Protein AF-A0A6H1ZAV8-F1 (afdb_monomer)

Organism: NCBI:txid1070528

Foldseek 3Di:
DDADDLLNVQVQCLPFKDKDWDWDQPPPPDDDRDTDIWIKIKGKDWVPDVVLVVVQVSVCVVLVVVVQDWDWDFDDDPPDPTIMIMIMDTDLVSLLSSLVSNLVNHDNCNVVSVVSNVVSVPPPPPPQPVVLLVQLLVVVVVVDDLVRSCVVSVHDSVNSVVSCVVVVVDDPPDPVVVVVVCVVVVD

Nearest PDB structures (foldseek):
  5a78-assembly1_A  TM=6.503E-01  e=1.571E-08  Chlorella vulgaris
  5a72-assembly1_A  TM=6.752E-01  e=5.299E-08  Chlorella vulgaris
  2vbo-assembly1_A  TM=6.535E-01  e=7.500E-08  Chlamydomonas reinhardtii
  1t9i-assembly1_A  TM=6.466E-01  e=1.894E-07  Chlamydomonas reinhardtii
  2q7h-assembly1_A  TM=3.675E-01  e=1.803E-02  Methanosarcina mazei

Secondary structure (DSSP, 8-state):
-----HHHHHHHHHHHEEEEEEEEEE--TTS--EEEEEEEEEEEEETTSHHHHHHHHHHHHHHHHTT---EEEEE--TT-SS-EEEEEE-SHHHHHHHHHHHTTT-SSSHHHHHHHHHHHHT-------HHHHHHHHHHHHTT--HHHHHHHTT--HHHHHHHHHHTT------HHHHHHHHHHH--

Mean predicted aligned error: 10.8 Å

Structure (mmCIF, N/CA/C/O backbone):
data_AF-A0A6H1ZAV8-F1
#
_entry.id   AF-A0A6H1ZAV8-F1
#
loop_
_atom_site.group_PDB
_atom_site.id
_atom_site.type_symbol
_atom_site.label_atom_id
_atom_site.label_alt_id
_atom_site.label_comp_id
_atom_site.label_asym_id
_atom_site.label_entity_id
_atom_site.label_seq_id
_atom_site.pdbx_PDB_ins_code
_atom_site.Cartn_x
_atom_site.Cartn_y
_atom_site.Cartn_z
_atom_site.occupancy
_atom_site.B_iso_or_equiv
_atom_site.auth_seq_id
_atom_site.auth_comp_id
_atom_site.auth_asym_id
_atom_site.auth_atom_id
_atom_site.pdbx_PDB_model_num
ATOM 1 N N . MET A 1 1 ? 1.763 -5.644 -27.708 1.00 53.84 1 MET A N 1
ATOM 2 C CA . MET A 1 1 ? 1.912 -4.620 -26.645 1.00 53.84 1 MET A CA 1
ATOM 3 C C . MET A 1 1 ? 2.708 -5.233 -25.503 1.00 53.84 1 MET A C 1
ATOM 5 O O . MET A 1 1 ? 2.382 -6.344 -25.115 1.00 53.84 1 MET A O 1
ATOM 9 N N . ASN A 1 2 ? 3.741 -4.561 -24.984 1.00 66.56 2 ASN A N 1
ATOM 10 C CA . ASN A 1 2 ? 4.584 -5.118 -23.913 1.00 66.56 2 ASN A CA 1
ATOM 11 C C . ASN A 1 2 ? 3.816 -5.133 -22.590 1.00 66.56 2 ASN A C 1
ATOM 13 O O . ASN A 1 2 ? 3.604 -4.069 -22.010 1.00 66.56 2 ASN A O 1
ATOM 17 N N . THR A 1 3 ? 3.345 -6.294 -22.151 1.00 89.50 3 THR A N 1
ATOM 18 C CA . THR A 1 3 ? 2.565 -6.481 -20.917 1.00 89.50 3 THR A CA 1
ATOM 19 C C . THR A 1 3 ? 3.443 -6.277 -19.679 1.00 89.50 3 THR A C 1
ATOM 21 O O . THR A 1 3 ? 4.585 -6.725 -19.657 1.00 89.50 3 THR A O 1
ATOM 24 N N . ILE A 1 4 ? 2.924 -5.593 -18.652 1.00 96.06 4 ILE A N 1
ATOM 25 C CA . ILE A 1 4 ? 3.600 -5.500 -17.349 1.00 96.06 4 ILE A CA 1
ATOM 26 C C . ILE A 1 4 ? 3.592 -6.895 -16.713 1.00 96.06 4 ILE A C 1
ATOM 28 O O . ILE A 1 4 ? 2.536 -7.514 -16.604 1.00 96.06 4 ILE A O 1
ATOM 32 N N . THR A 1 5 ? 4.763 -7.385 -16.313 1.00 97.38 5 THR A N 1
ATOM 33 C CA . THR A 1 5 ? 4.935 -8.650 -15.583 1.00 97.38 5 THR A CA 1
ATOM 34 C C . THR A 1 5 ? 5.482 -8.386 -14.184 1.00 97.38 5 THR A C 1
ATOM 36 O O . THR A 1 5 ? 5.984 -7.293 -13.908 1.00 97.38 5 THR A O 1
ATOM 39 N N . ASP A 1 6 ? 5.438 -9.390 -13.306 1.00 98.06 6 ASP A N 1
ATOM 40 C CA . ASP A 1 6 ? 6.019 -9.285 -11.962 1.00 98.06 6 ASP A CA 1
ATOM 41 C C . ASP A 1 6 ? 7.536 -9.036 -12.013 1.00 98.06 6 ASP A C 1
ATOM 43 O O . ASP A 1 6 ? 8.045 -8.207 -11.259 1.00 98.06 6 ASP A O 1
ATOM 47 N N . GLN A 1 7 ? 8.249 -9.680 -12.949 1.00 98.12 7 GLN A N 1
ATOM 48 C CA . GLN A 1 7 ? 9.687 -9.479 -13.160 1.00 98.12 7 GLN A CA 1
ATOM 49 C C . GLN A 1 7 ? 9.996 -8.058 -13.633 1.00 98.12 7 GLN A C 1
ATOM 51 O O . GLN A 1 7 ? 10.893 -7.410 -13.096 1.00 98.12 7 GLN A O 1
ATOM 56 N N . TYR A 1 8 ? 9.242 -7.559 -14.621 1.00 97.69 8 TYR A N 1
ATOM 57 C CA . TYR A 1 8 ? 9.409 -6.191 -15.111 1.00 97.69 8 TYR A CA 1
ATOM 58 C C . TYR A 1 8 ? 9.158 -5.186 -13.988 1.00 97.69 8 TYR A C 1
ATOM 60 O O . TYR A 1 8 ? 9.955 -4.274 -13.778 1.00 97.69 8 TYR A O 1
ATOM 68 N N . LEU A 1 9 ? 8.065 -5.367 -13.243 1.00 97.94 9 LEU A N 1
ATOM 69 C CA . LEU A 1 9 ? 7.705 -4.492 -12.137 1.00 97.94 9 LEU A CA 1
ATOM 70 C C . LEU A 1 9 ? 8.782 -4.491 -11.046 1.00 97.94 9 LEU A C 1
ATOM 72 O O . LEU A 1 9 ? 9.129 -3.420 -10.557 1.00 97.94 9 LEU A O 1
ATOM 76 N N . ALA A 1 10 ? 9.336 -5.652 -10.694 1.00 98.44 10 ALA A N 1
ATOM 77 C CA . ALA A 1 10 ? 10.413 -5.752 -9.715 1.00 98.44 10 ALA A CA 1
ATOM 78 C C . ALA A 1 10 ? 11.701 -5.061 -10.189 1.00 98.44 10 ALA A C 1
ATOM 80 O O . ALA A 1 10 ? 12.273 -4.277 -9.434 1.00 98.44 10 ALA A O 1
ATOM 81 N N . GLY A 1 11 ? 12.114 -5.268 -11.445 1.00 98.25 11 GLY A N 1
ATOM 82 C CA . GLY A 1 11 ? 13.274 -4.579 -12.022 1.00 98.25 11 GLY A CA 1
ATOM 83 C C . GLY A 1 11 ? 13.083 -3.060 -12.077 1.00 98.25 11 GLY A C 1
ATOM 84 O O . GLY A 1 11 ? 13.964 -2.299 -11.678 1.00 98.25 11 GLY A O 1
ATOM 85 N N . PHE A 1 12 ? 11.892 -2.605 -12.478 1.00 97.31 12 PHE A N 1
ATOM 86 C CA . PHE A 1 12 ? 11.532 -1.187 -12.450 1.00 97.31 12 PHE A CA 1
ATOM 87 C C . PHE A 1 12 ? 11.548 -0.629 -11.019 1.00 97.31 12 PHE A C 1
ATOM 89 O O . PHE A 1 12 ? 12.040 0.472 -10.783 1.00 97.31 12 PHE A O 1
ATOM 96 N N . PHE A 1 13 ? 11.054 -1.390 -10.040 1.00 98.25 13 PHE A N 1
ATOM 97 C CA . PHE A 1 13 ? 11.065 -1.007 -8.629 1.00 98.25 13 PHE A CA 1
ATOM 98 C C . PHE A 1 13 ? 12.490 -0.934 -8.050 1.00 98.25 13 PHE A C 1
ATOM 100 O O . PHE A 1 13 ? 12.795 -0.047 -7.246 1.00 98.25 13 PHE A O 1
ATOM 107 N N . ASP A 1 14 ? 13.400 -1.807 -8.476 1.00 98.31 14 ASP A N 1
ATOM 108 C CA . ASP A 1 14 ? 14.810 -1.743 -8.086 1.00 98.31 14 ASP A CA 1
ATOM 109 C C . ASP A 1 14 ? 15.509 -0.474 -8.593 1.00 98.31 14 ASP A C 1
ATOM 111 O O . ASP A 1 14 ? 16.356 0.058 -7.874 1.00 98.31 14 ASP A O 1
ATOM 115 N N . GLY A 1 15 ? 15.090 0.085 -9.732 1.00 97.56 15 GLY A N 1
ATOM 116 C CA . GLY A 1 15 ? 15.533 1.403 -10.204 1.00 97.56 15 GLY A CA 1
ATOM 117 C C . GLY A 1 15 ? 14.805 2.564 -9.516 1.00 97.56 15 GLY A C 1
ATOM 118 O O . GLY A 1 15 ? 15.404 3.337 -8.775 1.00 97.56 15 GLY A O 1
ATOM 119 N N . GLU A 1 16 ? 13.486 2.637 -9.689 1.00 96.31 16 GLU A N 1
ATOM 120 C CA . GLU A 1 16 ? 12.662 3.834 -9.421 1.00 96.31 16 GLU A CA 1
ATOM 121 C C . GLU A 1 16 ? 11.774 3.723 -8.166 1.00 96.31 16 GLU A C 1
ATOM 123 O O . GLU A 1 16 ? 11.035 4.642 -7.793 1.00 96.31 16 GLU A O 1
ATOM 128 N N . GLY A 1 17 ? 11.784 2.560 -7.517 1.00 97.44 17 GLY A N 1
ATOM 129 C CA . GLY A 1 17 ? 10.961 2.260 -6.352 1.00 97.44 17 GLY A CA 1
ATOM 130 C C . GLY A 1 17 ? 11.507 2.830 -5.048 1.00 97.44 17 GLY A C 1
ATOM 131 O O . GLY A 1 17 ? 12.709 2.998 -4.848 1.00 97.44 17 GLY A O 1
ATOM 132 N N . CYS A 1 18 ? 10.603 3.076 -4.108 1.00 97.69 18 CYS A N 1
ATOM 133 C CA . CYS A 1 18 ? 10.900 3.533 -2.763 1.00 97.69 18 CYS A CA 1
ATOM 134 C C . CYS A 1 18 ? 10.023 2.801 -1.745 1.00 97.69 18 CYS A C 1
ATOM 136 O O . CYS A 1 18 ? 8.796 2.750 -1.871 1.00 97.69 18 CYS A O 1
ATOM 138 N N . ILE A 1 19 ? 10.683 2.273 -0.714 1.00 98.19 19 ILE A N 1
ATOM 139 C CA . ILE A 1 19 ? 10.070 1.773 0.516 1.00 98.19 19 ILE A CA 1
ATOM 140 C C . ILE A 1 19 ? 10.401 2.791 1.600 1.00 98.19 19 ILE A C 1
ATOM 142 O O . ILE A 1 19 ? 11.577 2.994 1.929 1.00 98.19 19 ILE A O 1
ATOM 146 N N . HIS A 1 20 ? 9.378 3.449 2.130 1.00 96.00 20 HIS A N 1
ATOM 147 C CA . HIS A 1 20 ? 9.539 4.502 3.120 1.00 96.00 20 HIS A CA 1
ATOM 148 C C . HIS A 1 20 ? 8.787 4.155 4.401 1.00 96.00 20 HIS A C 1
ATOM 150 O O . HIS A 1 20 ? 7.585 3.886 4.384 1.00 96.00 20 HIS A O 1
ATOM 156 N N . PHE A 1 21 ? 9.524 4.187 5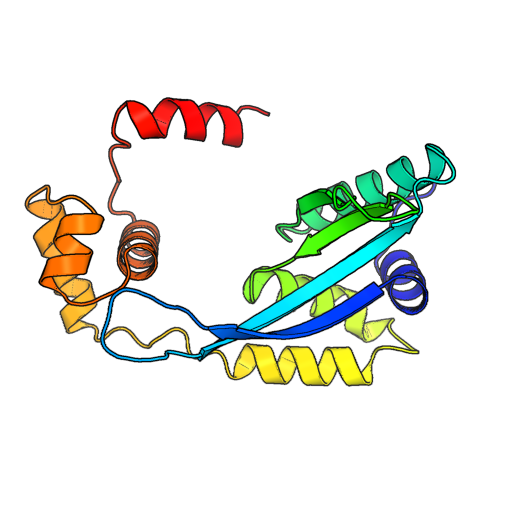.508 1.00 92.75 21 PHE A N 1
ATOM 157 C CA . PHE A 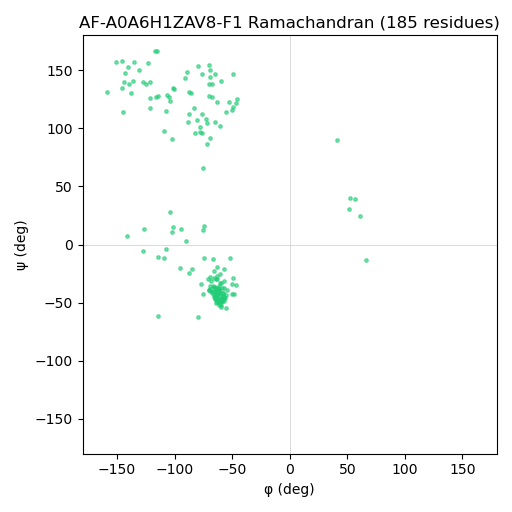1 21 ? 9.008 4.069 6.862 1.00 92.75 21 PHE A CA 1
ATOM 158 C C . PHE A 1 21 ? 8.936 5.459 7.466 1.00 92.75 21 PHE A C 1
ATOM 160 O O . PHE A 1 21 ? 9.907 6.212 7.393 1.00 92.75 21 PHE A O 1
ATOM 167 N N . ALA A 1 22 ? 7.826 5.785 8.113 1.00 86.81 22 ALA A N 1
ATOM 168 C CA . ALA A 1 22 ? 7.752 7.020 8.865 1.00 86.81 22 ALA A CA 1
ATOM 169 C C . ALA A 1 22 ? 6.886 6.887 10.112 1.00 86.81 22 ALA A C 1
ATOM 171 O O . ALA A 1 22 ? 6.035 6.003 10.257 1.00 86.81 22 ALA A O 1
ATOM 172 N N . LYS A 1 23 ? 7.156 7.797 11.044 1.00 80.69 23 LYS A N 1
ATOM 173 C CA . LYS A 1 23 ? 6.340 8.041 12.224 1.00 80.69 23 LYS A CA 1
ATOM 174 C C . LYS A 1 23 ? 5.576 9.325 11.951 1.00 80.69 23 LYS A C 1
ATOM 176 O O . LYS A 1 23 ? 6.178 10.336 11.601 1.00 80.69 23 LYS A O 1
ATOM 181 N N . ARG A 1 24 ? 4.251 9.267 12.029 1.00 67.31 24 ARG A N 1
ATOM 182 C CA . ARG A 1 24 ? 3.403 10.456 11.952 1.00 67.31 24 ARG A CA 1
ATOM 183 C C . ARG A 1 24 ? 2.867 10.754 13.333 1.00 67.31 24 ARG A C 1
ATOM 185 O O . ARG A 1 24 ? 2.266 9.883 13.966 1.00 67.31 24 ARG A O 1
ATOM 192 N N . ASP A 1 25 ? 3.051 11.998 13.740 1.00 64.25 25 ASP A N 1
ATOM 193 C CA . ASP A 1 25 ? 2.426 12.537 14.933 1.00 64.25 25 ASP A CA 1
ATOM 194 C C . ASP A 1 25 ? 0.948 12.738 14.631 1.00 64.25 25 ASP A C 1
ATOM 196 O O . ASP A 1 25 ? 0.561 13.640 13.882 1.00 64.25 25 ASP A O 1
ATOM 200 N N . TYR A 1 26 ? 0.096 11.898 15.209 1.00 56.34 26 TYR A N 1
ATOM 201 C CA . TYR A 1 26 ? -1.322 12.206 15.240 1.00 56.34 26 TYR A CA 1
ATOM 202 C C . TYR A 1 26 ? -1.574 13.156 16.405 1.00 56.34 26 TYR A C 1
ATOM 204 O O . TYR A 1 26 ? -1.774 12.732 17.541 1.00 56.34 26 TYR A O 1
ATOM 212 N N . ARG A 1 27 ? -1.613 14.462 16.116 1.00 48.97 27 ARG A N 1
ATOM 213 C CA . ARG A 1 27 ? -2.196 15.452 17.032 1.00 48.97 27 ARG A CA 1
ATOM 214 C C . ARG A 1 27 ? -3.723 15.353 16.979 1.00 48.97 27 ARG A C 1
ATOM 216 O O . ARG A 1 27 ? -4.400 16.263 16.514 1.00 48.97 27 ARG A O 1
ATOM 223 N N . PHE A 1 28 ? -4.281 14.230 17.425 1.00 45.84 28 PHE A N 1
ATOM 224 C CA . PHE A 1 28 ? -5.701 14.180 17.759 1.00 45.84 28 PHE A CA 1
ATOM 225 C C . PHE A 1 28 ? -5.867 14.843 19.123 1.00 45.84 28 PHE A C 1
ATOM 227 O O . PHE A 1 28 ? -5.531 14.259 20.145 1.00 45.84 28 PHE A O 1
ATOM 234 N N . THR A 1 29 ? -6.324 16.095 19.108 1.00 41.72 29 THR A N 1
ATOM 235 C CA . THR A 1 29 ? -6.998 16.770 20.227 1.00 41.72 29 THR A CA 1
ATOM 236 C C . THR A 1 29 ? -6.399 16.495 21.622 1.00 41.72 29 THR A C 1
ATOM 238 O O . THR A 1 29 ? -6.813 15.610 22.363 1.00 41.72 29 THR A O 1
ATOM 241 N N . ASN A 1 30 ? -5.445 17.343 21.990 1.00 41.53 30 ASN A N 1
ATOM 242 C CA . ASN A 1 30 ? -5.070 17.756 23.342 1.00 41.53 30 ASN A CA 1
ATOM 243 C C . ASN A 1 30 ? -4.447 16.838 24.409 1.00 41.53 30 ASN A C 1
ATOM 245 O O . ASN A 1 30 ? -3.943 17.464 25.334 1.00 41.53 30 ASN A O 1
ATOM 249 N N . ARG A 1 31 ? -4.368 15.491 24.394 1.00 42.06 31 ARG A N 1
ATOM 250 C CA . ARG A 1 31 ? -3.742 14.797 25.570 1.00 42.06 31 ARG A CA 1
ATOM 251 C C . ARG A 1 31 ? -2.841 13.559 25.386 1.00 42.06 31 ARG A C 1
ATOM 253 O O . ARG A 1 31 ? -2.383 13.037 26.394 1.00 42.06 31 ARG A O 1
ATOM 260 N N . ALA A 1 32 ? -2.463 13.130 24.180 1.00 43.81 32 ALA A N 1
ATOM 261 C CA . ALA A 1 32 ? -1.352 12.170 24.019 1.00 43.81 32 ALA A CA 1
ATOM 262 C C . ALA A 1 32 ? -0.755 12.224 22.604 1.00 43.81 32 ALA A C 1
ATOM 264 O O . ALA A 1 32 ? -1.500 12.171 21.625 1.00 43.81 32 ALA A O 1
ATOM 265 N N . ILE A 1 33 ? 0.576 12.305 22.477 1.00 44.53 33 ILE A N 1
ATOM 266 C CA . ILE A 1 33 ? 1.257 12.117 21.186 1.00 44.53 33 ILE A CA 1
ATOM 267 C C . ILE A 1 33 ? 1.260 10.616 20.892 1.00 44.53 33 ILE A C 1
ATOM 269 O O . ILE A 1 33 ? 2.115 9.875 21.370 1.00 44.53 33 ILE A O 1
ATOM 273 N N . ASN A 1 34 ? 0.283 10.162 20.110 1.00 51.22 34 ASN A N 1
ATOM 274 C CA . ASN A 1 34 ? 0.298 8.815 19.558 1.00 51.22 34 ASN A CA 1
ATOM 275 C C . ASN A 1 34 ? 1.070 8.841 18.235 1.00 51.22 34 ASN A C 1
ATOM 277 O O . ASN A 1 34 ? 0.620 9.431 17.249 1.00 51.22 34 ASN A O 1
ATOM 281 N N . TYR A 1 35 ? 2.234 8.191 18.209 1.00 52.78 35 TYR A N 1
ATOM 282 C CA . TYR A 1 35 ? 2.976 7.966 16.973 1.00 52.78 35 TYR A CA 1
ATOM 283 C C . TYR A 1 35 ? 2.311 6.836 16.191 1.00 52.78 35 TYR A C 1
ATOM 285 O O . TYR A 1 35 ? 2.371 5.672 16.595 1.00 52.78 35 TYR A O 1
ATOM 293 N N . ALA A 1 36 ? 1.721 7.148 15.040 1.00 64.44 36 ALA A N 1
ATOM 294 C CA . ALA A 1 36 ? 1.362 6.105 14.092 1.00 64.44 36 ALA A CA 1
ATOM 295 C C . ALA A 1 36 ? 2.595 5.761 13.259 1.00 64.44 36 ALA A C 1
ATOM 297 O O . ALA A 1 36 ? 3.129 6.597 12.523 1.00 64.44 36 ALA A O 1
ATOM 298 N N . LYS A 1 37 ? 3.044 4.513 13.373 1.00 78.56 37 LYS A N 1
ATOM 299 C CA . LYS A 1 37 ? 3.971 3.915 12.415 1.00 78.56 37 LYS A CA 1
ATOM 300 C C . LYS A 1 37 ? 3.215 3.697 11.106 1.00 78.56 37 LYS A C 1
ATOM 302 O O . LYS A 1 37 ? 2.148 3.088 11.114 1.00 78.56 37 LYS A O 1
ATOM 307 N N . PHE A 1 38 ? 3.748 4.180 9.993 1.00 86.62 38 PHE A N 1
ATOM 308 C CA . PHE A 1 38 ? 3.194 3.899 8.673 1.00 86.62 38 PHE A CA 1
ATOM 309 C C . PHE A 1 38 ? 4.301 3.550 7.684 1.00 86.62 38 PHE A C 1
ATOM 311 O O . PHE A 1 38 ? 5.468 3.900 7.867 1.00 86.62 38 PHE A O 1
ATOM 318 N N . ILE A 1 39 ? 3.904 2.830 6.642 1.00 93.88 39 ILE A N 1
ATOM 319 C CA . ILE A 1 39 ? 4.765 2.422 5.541 1.00 93.88 39 ILE A CA 1
ATOM 320 C C . ILE A 1 39 ? 4.117 2.834 4.227 1.00 93.88 39 ILE A C 1
ATOM 322 O O . ILE A 1 39 ? 2.904 2.699 4.054 1.00 93.88 39 ILE A O 1
ATOM 326 N N . THR A 1 40 ? 4.929 3.317 3.298 1.00 96.19 40 THR A N 1
ATOM 327 C CA . THR A 1 40 ? 4.519 3.552 1.915 1.00 96.19 40 THR A CA 1
ATOM 328 C C . THR A 1 40 ? 5.448 2.822 0.963 1.00 96.19 40 THR A C 1
ATOM 330 O O . THR A 1 40 ? 6.669 2.850 1.138 1.00 96.19 40 THR A O 1
ATOM 333 N N . VAL A 1 41 ? 4.859 2.216 -0.061 1.00 97.75 41 VAL A N 1
ATOM 334 C CA . VAL A 1 41 ? 5.558 1.593 -1.187 1.00 97.75 41 VAL A CA 1
ATOM 335 C C . VAL A 1 41 ? 5.166 2.374 -2.427 1.00 97.75 41 VAL A C 1
ATOM 337 O O . VAL A 1 41 ? 3.980 2.605 -2.662 1.00 97.75 41 VAL A O 1
ATOM 340 N N . SER A 1 42 ? 6.144 2.852 -3.186 1.00 97.62 42 SER A N 1
ATOM 341 C CA . SER A 1 42 ? 5.860 3.692 -4.348 1.00 97.62 42 SER A CA 1
ATOM 342 C C . SER A 1 42 ? 6.912 3.567 -5.431 1.00 97.62 42 SER A C 1
ATOM 344 O O . SER A 1 42 ? 8.055 3.247 -5.131 1.00 97.62 42 SER A O 1
ATOM 346 N N . VAL A 1 43 ? 6.534 3.898 -6.658 1.00 96.69 43 VAL A N 1
ATOM 347 C CA . VAL A 1 43 ? 7.445 4.183 -7.774 1.00 96.69 43 VAL A CA 1
ATOM 348 C C . VAL A 1 43 ? 7.155 5.591 -8.272 1.00 96.69 43 VAL A C 1
ATOM 350 O O . VAL A 1 43 ? 5.995 6.014 -8.284 1.00 96.69 43 VAL A O 1
ATOM 353 N N . SER A 1 44 ? 8.192 6.348 -8.617 1.00 93.94 44 SER A N 1
ATOM 354 C CA . SER A 1 44 ? 8.048 7.722 -9.110 1.00 93.94 44 SER A CA 1
ATOM 355 C C . SER A 1 44 ? 8.854 7.913 -10.386 1.00 93.94 44 SER A C 1
ATOM 357 O O . SER A 1 44 ? 9.874 7.267 -10.560 1.00 93.94 44 SER A O 1
ATOM 359 N N . GLN A 1 45 ? 8.410 8.805 -11.267 1.00 91.12 45 GLN A N 1
ATOM 360 C CA . GLN A 1 45 ? 9.153 9.139 -12.478 1.00 91.12 45 GLN A CA 1
ATOM 361 C C . GLN A 1 45 ? 8.954 10.612 -12.825 1.00 91.12 45 GLN A C 1
ATOM 363 O O . GLN A 1 45 ? 7.833 11.126 -12.776 1.00 91.12 45 GLN A O 1
ATOM 368 N N . GLY A 1 46 ? 10.043 11.302 -13.170 1.00 86.88 46 GLY A N 1
ATOM 369 C CA . GLY A 1 46 ? 9.997 12.715 -13.544 1.00 86.88 46 GLY A CA 1
ATOM 370 C C . GLY A 1 46 ? 9.103 12.956 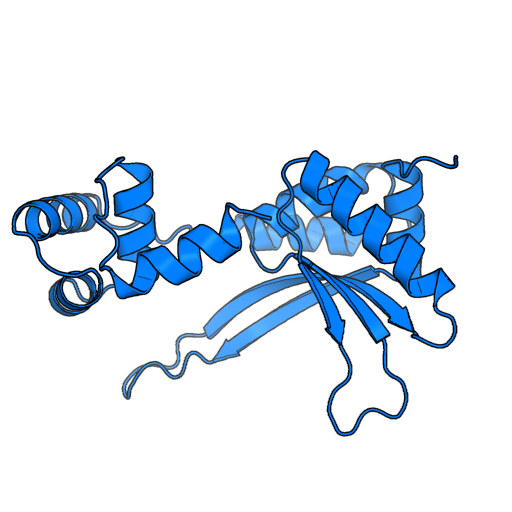-14.763 1.00 86.88 46 GLY A C 1
ATOM 371 O O . GLY A 1 46 ? 9.138 12.195 -15.732 1.00 86.88 46 GLY A O 1
ATOM 372 N N . GLN A 1 47 ? 8.344 14.052 -14.752 1.00 79.00 47 GLN A N 1
ATOM 373 C CA . GLN A 1 47 ? 7.400 14.434 -15.812 1.00 79.00 47 GLN A CA 1
ATOM 374 C C . GLN A 1 47 ? 8.099 14.981 -17.079 1.00 79.00 47 GLN A C 1
ATOM 376 O O . GLN A 1 47 ? 7.455 15.576 -17.931 1.00 79.00 47 GLN A O 1
ATOM 381 N N . LYS A 1 48 ? 9.412 14.766 -17.254 1.00 72.06 48 LYS A N 1
ATOM 382 C CA . LYS A 1 48 ? 10.165 15.305 -18.403 1.00 72.06 48 LYS A CA 1
ATOM 383 C C . LYS A 1 48 ? 9.605 14.875 -19.771 1.00 72.06 48 LYS A C 1
ATOM 385 O O . LYS A 1 48 ? 9.871 15.571 -20.735 1.00 72.06 48 LYS A O 1
ATOM 390 N N . ASN A 1 49 ? 8.828 13.785 -19.843 1.00 64.81 49 ASN A N 1
ATOM 391 C CA . ASN A 1 49 ? 8.084 13.350 -21.030 1.00 64.81 49 ASN A CA 1
ATOM 392 C C . ASN A 1 49 ? 6.728 12.738 -20.633 1.00 64.81 49 ASN A C 1
ATOM 394 O O . ASN A 1 49 ? 6.665 11.951 -19.686 1.00 64.81 49 ASN A O 1
ATOM 398 N N . GLU A 1 50 ? 5.657 13.016 -21.386 1.00 69.25 50 GLU A N 1
ATOM 399 C CA . GLU A 1 50 ? 4.325 12.410 -21.177 1.00 69.25 50 GLU A CA 1
ATOM 400 C C . GLU A 1 50 ? 4.356 10.875 -21.234 1.00 69.25 50 GLU A C 1
ATOM 402 O O . GLU A 1 50 ? 3.648 10.209 -20.475 1.00 69.25 50 GLU A O 1
ATOM 407 N N . ALA A 1 51 ? 5.266 10.311 -22.038 1.00 72.88 51 ALA A N 1
ATOM 408 C CA . ALA A 1 51 ? 5.567 8.879 -22.109 1.00 72.88 51 ALA A CA 1
ATOM 409 C C . ALA A 1 51 ? 5.821 8.237 -20.727 1.00 72.88 51 ALA A C 1
ATOM 411 O O . ALA A 1 51 ? 5.403 7.105 -20.479 1.00 72.88 51 ALA A O 1
ATOM 412 N N . ASN A 1 52 ? 6.424 8.976 -19.789 1.00 69.69 52 ASN A N 1
ATOM 413 C CA . ASN A 1 52 ? 6.687 8.501 -18.426 1.00 69.69 52 ASN A CA 1
ATOM 414 C C . ASN A 1 52 ? 5.398 8.370 -17.597 1.00 69.69 52 ASN A C 1
ATOM 416 O O . ASN A 1 52 ? 5.284 7.513 -16.722 1.00 69.69 52 ASN A O 1
ATOM 420 N N . GLY A 1 53 ? 4.386 9.190 -17.883 1.00 78.69 53 GLY A N 1
ATOM 421 C CA . GLY A 1 53 ? 3.064 9.040 -17.280 1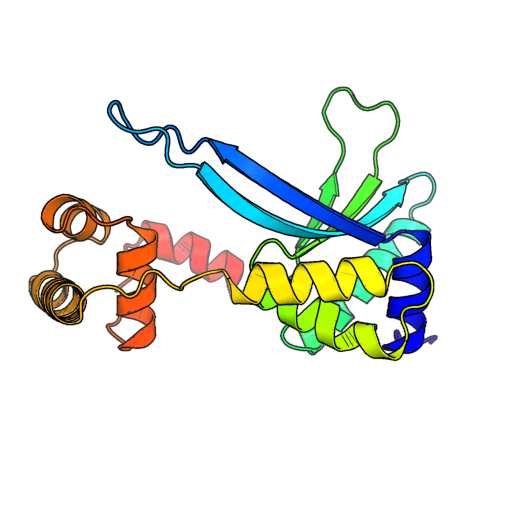.00 78.69 53 GLY A CA 1
ATOM 422 C C . GLY A 1 53 ? 2.386 7.742 -17.721 1.00 78.69 53 GLY A C 1
ATOM 423 O O . GLY A 1 53 ? 1.731 7.087 -16.910 1.00 78.69 53 GLY A O 1
ATOM 424 N N . HIS A 1 54 ? 2.581 7.327 -18.977 1.00 88.31 54 HIS A N 1
ATOM 425 C CA . HIS A 1 54 ? 1.964 6.113 -19.515 1.00 88.31 54 HIS A CA 1
ATOM 426 C C . HIS A 1 54 ? 2.464 4.842 -18.824 1.00 88.31 54 HIS A C 1
ATOM 428 O O . HIS A 1 54 ? 1.643 4.000 -18.466 1.00 88.31 54 HIS A O 1
ATOM 434 N N . VAL A 1 55 ? 3.771 4.692 -18.578 1.00 92.06 55 VAL A N 1
ATOM 435 C CA . VAL A 1 55 ? 4.282 3.484 -17.900 1.00 92.06 55 VAL A CA 1
ATOM 436 C C . VAL A 1 55 ? 3.745 3.367 -16.472 1.00 92.06 55 VAL A C 1
ATOM 438 O O . VAL A 1 55 ? 3.313 2.290 -16.066 1.00 92.06 55 VAL A O 1
ATOM 441 N N . LEU A 1 56 ? 3.672 4.478 -15.735 1.00 94.12 56 LEU A N 1
ATOM 442 C CA . LEU A 1 56 ? 3.133 4.485 -14.377 1.00 94.12 56 LEU A CA 1
ATOM 443 C C . LEU A 1 56 ? 1.619 4.237 -14.338 1.00 94.12 56 LEU A C 1
ATOM 445 O O . LEU A 1 56 ? 1.155 3.528 -13.447 1.00 94.12 56 LEU A O 1
ATOM 449 N N . LYS A 1 57 ? 0.847 4.736 -15.313 1.00 93.75 57 LYS A N 1
ATOM 450 C CA . LYS A 1 57 ? -0.576 4.374 -15.456 1.00 93.75 57 LYS A CA 1
ATOM 451 C C . LYS A 1 57 ? -0.751 2.869 -15.666 1.00 93.75 57 LYS A C 1
ATOM 453 O O . LYS A 1 57 ? -1.522 2.248 -14.945 1.00 93.75 57 LYS A O 1
ATOM 458 N N . ARG A 1 58 ? 0.050 2.262 -16.547 1.00 95.00 58 ARG A N 1
ATOM 459 C CA . ARG A 1 58 ? 0.009 0.811 -16.802 1.00 95.00 58 ARG A CA 1
ATOM 460 C C . ARG A 1 58 ? 0.422 -0.017 -15.585 1.00 95.00 58 ARG A C 1
ATOM 462 O O . ARG A 1 58 ? -0.161 -1.064 -15.332 1.00 95.00 58 ARG A O 1
ATOM 469 N N . ILE A 1 59 ? 1.401 0.451 -14.806 1.00 96.56 59 ILE A N 1
ATOM 470 C CA . ILE A 1 59 ? 1.761 -0.169 -13.520 1.00 96.56 59 ILE A CA 1
ATOM 471 C C . ILE A 1 59 ? 0.595 -0.070 -12.526 1.00 96.56 59 ILE A C 1
ATOM 473 O O . ILE A 1 59 ? 0.299 -1.045 -11.841 1.00 96.56 59 ILE A O 1
ATOM 477 N N . CYS A 1 60 ? -0.084 1.079 -12.457 1.00 96.56 60 CYS A N 1
ATOM 478 C CA . CYS A 1 60 ? -1.258 1.279 -11.604 1.00 96.56 60 CYS A CA 1
ATOM 479 C C . CYS A 1 60 ? -2.395 0.310 -11.972 1.00 96.56 60 CYS A C 1
ATOM 481 O O . CYS A 1 60 ? -2.903 -0.399 -11.107 1.00 96.56 60 CYS A O 1
ATOM 483 N N . GLU A 1 61 ? -2.739 0.225 -13.258 1.00 96.38 61 GLU A N 1
ATOM 484 C CA . GLU A 1 61 ? -3.737 -0.711 -13.794 1.00 96.38 61 GLU A CA 1
ATOM 485 C C . GLU A 1 61 ? -3.369 -2.168 -13.486 1.00 96.38 61 GLU A C 1
ATOM 487 O O . GLU A 1 61 ? -4.199 -2.925 -12.983 1.00 96.38 61 GLU A O 1
ATOM 492 N N . TYR A 1 62 ? -2.106 -2.546 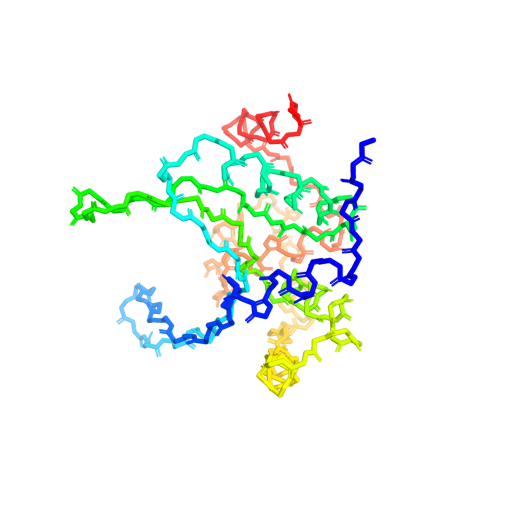-13.711 1.00 97.44 62 TYR A N 1
ATOM 493 C CA . TYR A 1 62 ? -1.604 -3.882 -13.401 1.00 97.44 62 TYR A CA 1
ATOM 494 C C . TYR A 1 62 ? -1.767 -4.227 -11.916 1.00 97.44 62 TYR A C 1
ATOM 496 O O . TYR A 1 62 ? -2.310 -5.278 -11.582 1.00 97.44 62 TYR A O 1
ATOM 504 N N . LEU A 1 63 ? -1.356 -3.337 -11.013 1.00 97.69 63 LEU A N 1
ATOM 505 C CA . LEU A 1 63 ? -1.468 -3.550 -9.568 1.00 97.69 63 LEU A CA 1
ATOM 506 C C . LEU A 1 63 ? -2.927 -3.644 -9.110 1.00 97.69 63 LEU A C 1
ATOM 508 O O . LEU A 1 63 ? -3.272 -4.549 -8.349 1.00 97.69 63 LEU A O 1
ATOM 512 N N . ASN A 1 64 ? -3.800 -2.777 -9.622 1.00 95.94 64 ASN A N 1
ATOM 513 C CA . ASN A 1 64 ? -5.229 -2.837 -9.323 1.00 95.94 64 ASN A CA 1
ATOM 514 C C . ASN A 1 64 ? -5.855 -4.150 -9.823 1.00 95.94 64 ASN A C 1
ATOM 516 O O . ASN A 1 64 ? -6.644 -4.752 -9.100 1.00 95.94 64 ASN A O 1
ATOM 520 N N . SER A 1 65 ? -5.435 -4.666 -10.987 1.00 96.38 65 SER A N 1
ATOM 521 C CA . SER A 1 65 ? -5.878 -5.981 -11.487 1.00 96.38 65 SER A CA 1
ATOM 522 C C . SER A 1 65 ? -5.459 -7.157 -10.589 1.00 96.38 65 SER A C 1
ATOM 524 O O . SER A 1 65 ? -6.061 -8.227 -10.643 1.00 96.38 65 SER A O 1
ATOM 526 N N . LYS A 1 66 ? -4.449 -6.962 -9.730 1.00 96.88 66 LYS A N 1
ATOM 527 C CA . LYS A 1 66 ? -3.998 -7.914 -8.700 1.00 96.88 66 LYS A CA 1
ATOM 528 C C . LYS A 1 66 ? -4.640 -7.660 -7.329 1.00 96.88 66 LYS A C 1
ATOM 530 O O . LYS A 1 66 ? -4.159 -8.185 -6.324 1.00 96.88 66 LYS A O 1
ATOM 535 N N . ASP A 1 67 ? -5.695 -6.845 -7.267 1.00 96.19 67 ASP A N 1
ATOM 536 C CA . ASP A 1 67 ? -6.360 -6.432 -6.025 1.00 96.19 67 ASP A CA 1
ATOM 537 C C . ASP A 1 67 ? -5.387 -5.747 -5.035 1.00 96.19 67 ASP A C 1
ATOM 539 O O . ASP A 1 67 ? -5.397 -5.961 -3.813 1.00 96.19 67 ASP A O 1
ATOM 543 N N . ILE A 1 68 ? -4.478 -4.932 -5.581 1.00 96.38 68 ILE A N 1
ATOM 544 C CA . ILE A 1 68 ? -3.541 -4.097 -4.827 1.00 96.38 68 ILE A CA 1
ATOM 545 C C . ILE A 1 68 ? -3.971 -2.645 -5.001 1.00 96.38 68 ILE A C 1
ATOM 547 O O . ILE A 1 68 ? -3.629 -2.002 -5.986 1.00 96.38 68 ILE A O 1
ATOM 551 N N . ASN A 1 69 ? -4.700 -2.124 -4.014 1.00 94.50 69 ASN A N 1
ATOM 552 C CA . ASN A 1 69 ? -5.194 -0.750 -4.039 1.00 94.50 69 ASN A CA 1
ATOM 553 C C . ASN A 1 69 ? -4.032 0.261 -4.002 1.00 94.50 69 ASN A C 1
ATOM 555 O O . ASN A 1 69 ? -3.415 0.487 -2.951 1.00 94.50 69 ASN A O 1
ATOM 559 N N . VAL A 1 70 ? -3.759 0.868 -5.156 1.00 95.62 70 VAL A N 1
ATOM 560 C CA . VAL A 1 70 ? -2.741 1.899 -5.355 1.00 95.62 70 VAL A CA 1
ATOM 561 C C . VAL A 1 70 ? -3.348 3.169 -5.931 1.00 95.62 70 VAL A C 1
ATOM 563 O O . VAL A 1 70 ? -4.389 3.161 -6.581 1.00 95.62 70 VAL A O 1
ATOM 566 N N . ARG A 1 71 ? -2.673 4.295 -5.699 1.00 94.50 71 ARG A N 1
ATOM 567 C CA . ARG A 1 71 ? -3.073 5.596 -6.241 1.00 94.50 71 ARG A CA 1
ATOM 568 C C . ARG A 1 71 ? -2.035 6.105 -7.220 1.00 94.50 71 ARG A C 1
ATOM 570 O O . ARG A 1 71 ? -0.866 6.224 -6.855 1.00 94.50 71 ARG A O 1
ATOM 577 N N . PHE A 1 72 ? -2.482 6.466 -8.417 1.00 93.12 72 PHE A N 1
ATOM 578 C CA . PHE A 1 72 ? -1.715 7.281 -9.350 1.00 93.12 72 PHE A CA 1
ATOM 579 C C . PHE A 1 72 ? -1.943 8.761 -9.031 1.00 93.12 72 PHE A C 1
ATOM 581 O O . PHE A 1 72 ? -3.082 9.203 -8.887 1.00 93.12 72 PHE A O 1
ATOM 588 N N . LYS A 1 73 ? -0.870 9.541 -8.905 1.00 90.19 73 LYS A N 1
ATOM 589 C CA . LYS A 1 73 ? -0.956 10.985 -8.676 1.00 90.19 73 LYS A CA 1
ATOM 590 C C . LYS A 1 73 ? 0.134 11.739 -9.418 1.00 90.19 73 LYS A C 1
ATOM 592 O O . LYS A 1 73 ? 1.260 11.256 -9.542 1.00 90.19 73 LYS A O 1
ATOM 597 N N . ASN A 1 74 ? -0.198 12.955 -9.838 1.00 85.88 74 ASN A N 1
ATOM 598 C CA . ASN A 1 74 ? 0.807 13.956 -10.154 1.00 85.88 74 ASN A CA 1
ATOM 599 C C . ASN A 1 74 ? 1.274 14.573 -8.831 1.00 85.88 74 ASN A C 1
ATOM 601 O O . ASN A 1 74 ? 0.520 15.263 -8.144 1.00 85.88 74 ASN A O 1
ATOM 605 N N . ALA A 1 75 ? 2.486 14.229 -8.422 1.00 72.12 75 ALA A N 1
ATOM 606 C CA . ALA A 1 75 ? 3.099 14.727 -7.214 1.00 72.12 75 ALA A CA 1
ATOM 607 C C . ALA A 1 75 ? 4.105 15.810 -7.611 1.00 72.12 75 ALA A C 1
ATOM 609 O O . ALA A 1 75 ? 5.273 15.554 -7.868 1.00 72.12 75 ALA A O 1
ATOM 610 N N . GLY A 1 76 ? 3.623 17.046 -7.654 1.00 66.62 76 GLY A N 1
ATOM 611 C CA . GLY A 1 76 ? 4.452 18.242 -7.651 1.00 66.62 76 GLY A CA 1
ATOM 612 C C . GLY A 1 76 ? 4.046 19.078 -6.449 1.00 66.62 76 GLY A C 1
ATOM 613 O O . GLY A 1 76 ? 2.894 19.500 -6.342 1.00 66.62 76 GLY A O 1
ATOM 614 N N . CYS A 1 77 ? 4.957 19.301 -5.503 1.00 56.12 77 CYS A N 1
ATOM 615 C CA . CYS A 1 77 ? 4.730 20.372 -4.536 1.00 56.12 77 CYS A CA 1
ATOM 616 C C . CYS A 1 77 ? 4.742 21.710 -5.289 1.00 56.12 77 CYS A C 1
ATOM 618 O O . CYS A 1 77 ? 5.533 21.870 -6.214 1.00 56.12 77 CYS A O 1
ATOM 620 N N . ARG A 1 78 ? 3.945 22.693 -4.842 1.00 56.41 78 ARG A N 1
ATOM 621 C CA . ARG A 1 78 ? 3.894 24.064 -5.404 1.00 56.41 78 ARG A CA 1
ATOM 622 C C . ARG A 1 78 ? 5.267 24.765 -5.534 1.00 56.41 78 ARG A C 1
ATOM 624 O O . ARG A 1 78 ? 5.344 25.767 -6.223 1.00 56.41 78 ARG A O 1
ATOM 631 N N . ASN A 1 79 ? 6.327 24.208 -4.933 1.00 60.84 79 ASN A N 1
ATOM 632 C CA . ASN A 1 79 ? 7.697 24.734 -4.927 1.00 60.84 79 ASN A CA 1
ATOM 633 C C . ASN A 1 79 ? 8.766 23.717 -5.395 1.00 60.84 79 ASN A C 1
ATOM 635 O O . ASN A 1 79 ? 9.949 23.914 -5.130 1.00 60.84 79 ASN A O 1
ATOM 639 N N . GLN A 1 80 ? 8.390 22.589 -6.009 1.00 62.94 80 GLN A N 1
ATOM 640 C CA . GLN A 1 80 ? 9.377 21.652 -6.560 1.00 62.94 80 GLN A CA 1
ATOM 641 C C . GLN A 1 80 ? 9.744 22.033 -7.992 1.00 62.94 80 GLN A C 1
ATOM 643 O O . GLN A 1 80 ? 8.874 22.217 -8.837 1.00 62.94 80 GLN A O 1
ATOM 648 N N . SER A 1 81 ? 11.046 22.091 -8.264 1.00 66.38 81 SER A N 1
ATOM 649 C CA . SER A 1 81 ? 11.621 22.433 -9.569 1.00 66.38 81 SER A CA 1
ATOM 650 C C . SER A 1 81 ? 11.342 21.399 -10.663 1.00 66.38 81 SER A C 1
ATOM 652 O O . SER A 1 81 ? 11.575 21.669 -11.837 1.00 66.38 81 SER A O 1
ATOM 654 N N . THR A 1 82 ? 10.861 20.199 -10.323 1.00 73.62 82 THR A N 1
ATOM 655 C CA . THR A 1 82 ? 10.511 19.179 -11.318 1.00 73.62 82 THR A CA 1
ATOM 656 C C . THR A 1 82 ? 9.297 18.376 -10.858 1.00 73.62 82 THR A C 1
ATOM 658 O O . THR A 1 82 ? 9.391 17.652 -9.864 1.00 73.62 82 THR A O 1
ATOM 661 N N . PRO A 1 83 ? 8.156 18.478 -11.559 1.00 81.25 83 PRO A N 1
ATOM 662 C CA . PRO A 1 83 ? 6.999 17.656 -11.254 1.00 81.25 83 PRO A CA 1
ATOM 663 C C . PRO A 1 83 ? 7.273 16.190 -11.613 1.00 81.25 83 PRO A C 1
ATOM 665 O O . PRO A 1 83 ? 8.062 15.879 -12.514 1.00 81.25 83 PRO A O 1
ATOM 668 N N . TYR A 1 84 ? 6.644 15.269 -10.888 1.00 88.12 84 TYR A N 1
ATOM 669 C CA . TYR A 1 84 ? 6.773 13.838 -11.133 1.00 88.12 84 TYR A CA 1
ATOM 670 C C . TYR A 1 84 ? 5.438 13.126 -10.957 1.00 88.12 84 TYR A C 1
ATOM 672 O O . TYR A 1 84 ? 4.567 13.522 -10.182 1.00 88.12 84 TYR A O 1
ATOM 680 N N . TYR A 1 85 ? 5.294 12.015 -11.661 1.00 91.38 85 TYR A N 1
ATOM 681 C CA . TYR A 1 85 ? 4.195 11.088 -11.457 1.00 91.38 85 TYR A CA 1
ATOM 682 C C . TYR A 1 85 ? 4.586 10.054 -10.406 1.00 91.38 85 TYR A C 1
ATOM 684 O O . TYR A 1 85 ? 5.757 9.686 -10.286 1.00 91.38 85 TYR A O 1
ATOM 692 N N . ARG A 1 86 ? 3.606 9.573 -9.640 1.00 93.62 86 ARG A N 1
ATOM 693 C CA . ARG A 1 86 ? 3.807 8.536 -8.627 1.00 93.62 86 ARG A CA 1
ATOM 694 C C . ARG A 1 86 ? 2.654 7.544 -8.619 1.00 93.62 86 ARG A C 1
ATOM 696 O O . ARG A 1 86 ? 1.497 7.955 -8.620 1.00 93.62 86 ARG A O 1
ATOM 703 N N . VAL A 1 87 ? 2.987 6.262 -8.498 1.00 96.62 87 VAL A N 1
ATOM 704 C CA . VAL A 1 87 ? 2.064 5.210 -8.046 1.00 96.62 87 VAL A CA 1
ATOM 705 C C . VAL A 1 87 ? 2.434 4.851 -6.614 1.00 96.62 87 VAL A C 1
ATOM 707 O O . VAL A 1 87 ? 3.602 4.574 -6.343 1.00 96.62 87 VAL A O 1
ATOM 710 N N . GLU A 1 88 ? 1.479 4.885 -5.684 1.00 96.75 88 GLU A N 1
ATOM 711 C CA . GLU A 1 88 ? 1.739 4.574 -4.273 1.00 96.75 88 GLU A CA 1
ATOM 712 C C . GLU A 1 88 ? 0.682 3.672 -3.626 1.00 96.75 88 GLU A C 1
ATOM 714 O O . GLU A 1 88 ? -0.521 3.869 -3.799 1.00 96.75 88 GLU A O 1
ATOM 719 N N . ALA A 1 89 ? 1.154 2.745 -2.794 1.00 96.81 89 ALA A N 1
ATOM 720 C CA . ALA A 1 89 ? 0.388 2.088 -1.747 1.00 96.81 89 ALA A CA 1
ATOM 721 C C . ALA A 1 89 ? 0.739 2.729 -0.400 1.00 96.81 89 ALA A C 1
ATOM 723 O O . ALA A 1 89 ? 1.908 2.951 -0.077 1.00 96.81 89 ALA A O 1
ATOM 724 N N . SER A 1 90 ? -0.286 3.010 0.403 1.00 93.38 90 SER A N 1
ATOM 725 C CA . SER A 1 90 ? -0.128 3.589 1.745 1.00 93.38 90 SER A CA 1
ATOM 726 C C . SER A 1 90 ? -0.840 2.806 2.847 1.00 93.38 90 SER A C 1
ATOM 728 O O . SER A 1 90 ? -0.728 3.164 4.017 1.00 93.38 90 SER A O 1
ATOM 730 N N . SER A 1 91 ? -1.605 1.767 2.499 1.00 91.19 91 SER A N 1
ATOM 731 C CA . SER A 1 91 ? -2.180 0.854 3.486 1.00 91.19 91 SER A CA 1
ATOM 732 C C . SER A 1 91 ? -1.223 -0.310 3.717 1.00 91.19 91 SER A C 1
ATOM 734 O O . SER A 1 91 ? -0.591 -0.798 2.783 1.00 91.19 91 SER A O 1
ATOM 736 N N . ALA A 1 92 ? -1.136 -0.792 4.956 1.00 91.44 92 ALA A N 1
ATOM 737 C CA . ALA A 1 92 ? -0.277 -1.927 5.289 1.00 91.44 92 ALA A CA 1
ATOM 738 C C . ALA A 1 92 ? -0.617 -3.176 4.459 1.00 91.44 92 ALA A C 1
ATOM 740 O O . ALA A 1 92 ? 0.278 -3.890 4.018 1.00 91.44 92 ALA A O 1
ATOM 741 N N . VAL A 1 93 ? -1.911 -3.393 4.192 1.00 92.25 93 VAL A N 1
ATOM 742 C CA . VAL A 1 93 ? -2.407 -4.500 3.362 1.00 92.25 93 VAL A CA 1
ATOM 743 C C . VAL A 1 93 ? -1.919 -4.372 1.919 1.00 92.25 93 VAL A C 1
ATOM 745 O O . VAL A 1 93 ? -1.353 -5.327 1.392 1.00 92.25 93 VAL A O 1
ATOM 748 N N . ALA A 1 94 ? -2.082 -3.204 1.288 1.00 95.25 94 ALA A N 1
ATOM 749 C CA . ALA A 1 94 ? -1.636 -2.996 -0.089 1.00 95.25 94 ALA A CA 1
ATOM 750 C C . ALA A 1 94 ? -0.105 -3.053 -0.200 1.00 95.25 94 ALA A C 1
ATOM 752 O O . ALA A 1 94 ? 0.413 -3.724 -1.088 1.00 95.25 94 ALA A O 1
ATOM 753 N N . CYS A 1 95 ? 0.622 -2.436 0.740 1.00 97.12 95 CYS A N 1
ATOM 754 C CA . CYS A 1 95 ? 2.083 -2.518 0.803 1.00 97.12 95 CYS A CA 1
ATOM 755 C C . CYS A 1 95 ? 2.556 -3.971 0.929 1.00 97.12 95 CYS A C 1
ATOM 757 O O . CYS A 1 95 ? 3.463 -4.372 0.208 1.00 97.12 95 CYS A O 1
ATOM 759 N N . LYS A 1 96 ? 1.916 -4.778 1.791 1.00 96.75 96 LYS A N 1
ATOM 760 C CA . LYS A 1 96 ? 2.234 -6.204 1.940 1.00 96.75 96 LYS A CA 1
ATOM 761 C C . LYS A 1 96 ? 2.033 -6.949 0.627 1.00 96.75 96 LYS A C 1
ATOM 763 O O . LYS A 1 96 ? 2.966 -7.594 0.169 1.00 96.75 96 LYS A O 1
ATOM 768 N N . LYS A 1 97 ? 0.849 -6.838 0.013 1.00 97.69 97 LYS A N 1
ATOM 769 C CA . LYS A 1 97 ? 0.550 -7.521 -1.255 1.00 97.69 97 LYS A CA 1
ATOM 770 C C . LYS A 1 97 ? 1.543 -7.131 -2.353 1.00 97.69 97 LYS A C 1
ATOM 772 O O . LYS A 1 97 ? 2.077 -8.010 -3.018 1.00 97.69 97 LYS A O 1
ATOM 777 N N . TRP A 1 98 ? 1.830 -5.836 -2.501 1.00 98.19 98 TRP A N 1
ATOM 778 C CA . TRP A 1 98 ? 2.772 -5.345 -3.508 1.00 98.19 98 TRP A CA 1
ATOM 779 C C . TRP A 1 98 ? 4.191 -5.872 -3.271 1.00 98.19 98 TRP A C 1
ATOM 781 O O . TRP A 1 98 ? 4.798 -6.430 -4.181 1.00 98.19 98 TRP A O 1
ATOM 791 N N . LEU A 1 99 ? 4.718 -5.765 -2.049 1.00 98.38 99 LEU A N 1
ATOM 792 C CA . LEU A 1 99 ? 6.058 -6.269 -1.741 1.00 98.38 99 LEU A CA 1
ATOM 793 C C . LEU A 1 99 ? 6.148 -7.784 -1.922 1.00 98.38 99 LEU A C 1
ATOM 795 O O . LEU A 1 99 ? 7.100 -8.254 -2.534 1.00 98.38 99 LEU A O 1
ATOM 799 N N . SER A 1 100 ? 5.150 -8.542 -1.460 1.00 98.38 100 SER A N 1
ATOM 800 C CA . SER A 1 100 ? 5.108 -9.997 -1.635 1.00 98.38 100 SER A CA 1
ATOM 801 C C . SER A 1 100 ? 5.077 -10.419 -3.105 1.00 98.38 100 SER A C 1
ATOM 803 O O . SER A 1 100 ? 5.713 -11.409 -3.445 1.00 98.38 100 SER A O 1
ATOM 805 N N . LEU A 1 101 ? 4.394 -9.662 -3.971 1.00 98.19 101 LEU A N 1
ATOM 806 C CA . LEU A 1 101 ? 4.359 -9.915 -5.414 1.00 98.19 101 LEU A CA 1
ATOM 807 C C . LEU A 1 101 ? 5.753 -9.798 -6.053 1.00 98.19 101 LEU A C 1
ATOM 809 O O . LEU A 1 101 ? 6.131 -10.624 -6.877 1.00 98.19 101 LEU A O 1
ATOM 813 N N . MET A 1 102 ? 6.527 -8.779 -5.667 1.00 98.25 102 MET A N 1
ATOM 814 C CA . MET A 1 102 ? 7.835 -8.496 -6.272 1.00 98.25 102 MET A CA 1
ATOM 815 C C . MET A 1 102 ? 8.993 -9.253 -5.617 1.00 98.25 102 MET A C 1
ATOM 817 O O . MET A 1 102 ? 10.021 -9.451 -6.260 1.00 98.25 102 MET A O 1
ATOM 821 N N . LEU A 1 103 ? 8.856 -9.657 -4.350 1.00 98.44 103 LEU A N 1
ATOM 822 C CA . LEU A 1 103 ? 9.947 -10.185 -3.523 1.00 98.44 103 LEU A CA 1
ATOM 823 C C . LEU A 1 103 ? 10.806 -11.274 -4.200 1.00 98.44 103 LEU A C 1
ATOM 825 O O . LEU A 1 103 ? 12.034 -11.170 -4.110 1.00 98.44 103 LEU A O 1
ATOM 829 N N . PRO A 1 104 ? 10.231 -12.263 -4.922 1.00 98.62 104 PRO A N 1
ATOM 830 C CA . PRO A 1 104 ? 11.026 -13.294 -5.592 1.00 98.62 104 PRO A CA 1
ATOM 831 C C . PRO A 1 104 ? 11.999 -12.737 -6.641 1.00 98.62 104 PRO A C 1
ATOM 833 O O . PRO A 1 104 ? 13.034 -13.344 -6.903 1.00 98.62 104 PRO A O 1
ATOM 836 N N . TYR A 1 105 ? 11.699 -11.568 -7.209 1.00 98.62 105 TYR A N 1
ATOM 837 C CA . TYR A 1 105 ? 12.410 -10.977 -8.344 1.00 98.62 105 TYR A CA 1
ATOM 838 C C . TYR A 1 105 ? 13.252 -9.747 -7.977 1.00 98.62 105 TYR A C 1
ATOM 840 O O . TYR A 1 105 ? 14.049 -9.302 -8.796 1.00 98.62 105 TYR A O 1
ATOM 848 N N . LEU A 1 106 ? 13.094 -9.194 -6.768 1.00 98.38 106 LEU A N 1
ATOM 849 C CA . LEU A 1 106 ? 13.913 -8.070 -6.299 1.00 98.38 106 LEU A CA 1
ATOM 850 C C . LEU A 1 106 ? 15.372 -8.499 -6.103 1.00 98.38 106 LEU A C 1
ATOM 852 O O . LEU A 1 106 ? 15.636 -9.552 -5.523 1.00 98.38 106 LEU A O 1
ATOM 856 N N . ILE A 1 107 ? 16.303 -7.641 -6.516 1.00 98.50 107 ILE A N 1
ATOM 857 C CA . ILE A 1 107 ? 17.749 -7.804 -6.344 1.00 98.50 107 ILE A CA 1
ATOM 858 C C . ILE A 1 107 ? 18.266 -6.715 -5.403 1.00 98.50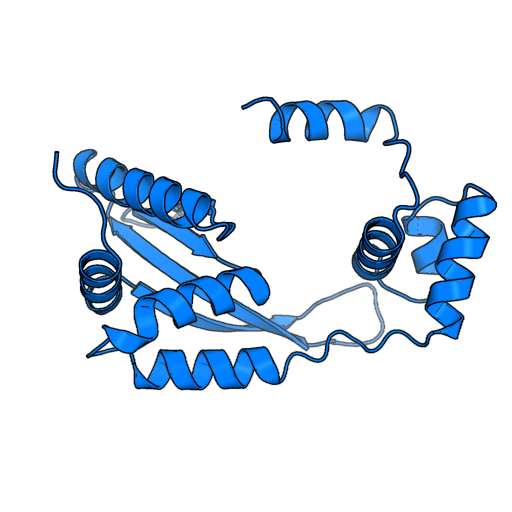 107 ILE A C 1
ATOM 860 O O . ILE A 1 107 ? 18.752 -7.014 -4.314 1.00 98.50 107 ILE A O 1
ATOM 864 N N . VAL A 1 108 ? 18.115 -5.445 -5.783 1.00 98.56 108 VAL A N 1
ATOM 865 C CA . VAL A 1 108 ? 18.718 -4.306 -5.069 1.00 98.56 108 VAL A CA 1
ATOM 866 C C . VAL A 1 108 ? 17.961 -3.998 -3.780 1.00 98.56 108 VAL A C 1
ATOM 868 O O . VAL A 1 108 ? 18.563 -3.743 -2.738 1.00 98.56 108 VAL A O 1
ATOM 871 N N . LYS A 1 109 ? 16.626 -4.028 -3.821 1.00 98.50 109 LYS A N 1
ATOM 872 C CA . LYS A 1 109 ? 15.767 -3.639 -2.692 1.00 98.50 109 LYS A CA 1
ATOM 873 C C . LYS A 1 109 ? 15.182 -4.825 -1.922 1.00 98.50 109 LYS A C 1
ATOM 875 O O . LYS A 1 109 ? 14.322 -4.604 -1.067 1.00 98.50 109 LYS A O 1
ATOM 880 N N . ARG A 1 110 ? 15.651 -6.059 -2.166 1.00 98.56 110 ARG A N 1
ATOM 881 C CA . ARG A 1 110 ? 15.136 -7.281 -1.514 1.00 98.56 110 ARG A CA 1
ATOM 882 C C . ARG A 1 110 ? 15.188 -7.195 0.013 1.00 98.56 110 ARG A C 1
ATOM 884 O O . ARG A 1 110 ? 14.145 -7.305 0.647 1.00 98.56 110 ARG A O 1
ATOM 891 N N . SER A 1 111 ? 16.353 -6.904 0.595 1.00 98.38 111 SER A N 1
ATOM 892 C CA . SER A 1 111 ? 16.509 -6.847 2.061 1.00 98.38 111 SER A CA 1
ATOM 893 C C . SER A 1 111 ? 15.566 -5.822 2.713 1.00 98.38 111 SER A C 1
ATOM 895 O O . SER A 1 111 ? 14.896 -6.115 3.702 1.00 98.38 111 SER A O 1
ATOM 897 N N . LYS A 1 112 ? 15.411 -4.639 2.103 1.00 98.12 112 LYS A N 1
ATOM 898 C CA . LYS A 1 112 ? 14.486 -3.608 2.597 1.00 98.12 112 LYS A CA 1
ATOM 899 C C . LYS A 1 112 ? 13.013 -4.011 2.447 1.00 98.12 112 LYS A C 1
ATOM 901 O O . LYS A 1 112 ? 12.177 -3.605 3.253 1.00 98.12 112 LYS A O 1
ATOM 906 N N . ALA A 1 113 ? 12.677 -4.792 1.420 1.00 98.38 113 ALA A N 1
ATOM 907 C CA . ALA A 1 113 ? 11.342 -5.360 1.251 1.00 98.38 113 ALA A CA 1
ATOM 908 C C . ALA A 1 113 ? 11.026 -6.407 2.329 1.00 98.38 113 ALA A C 1
ATOM 910 O O . ALA A 1 113 ? 9.921 -6.404 2.869 1.00 98.38 113 ALA A O 1
ATOM 911 N N . GLU A 1 114 ? 11.989 -7.252 2.695 1.00 98.25 114 GLU A N 1
ATOM 912 C CA . GLU A 1 114 ? 11.851 -8.222 3.791 1.00 98.25 114 GLU A CA 1
ATOM 913 C C . GLU A 1 114 ? 11.659 -7.515 5.136 1.00 98.25 114 GLU A C 1
ATOM 915 O O . GLU A 1 114 ? 10.702 -7.807 5.856 1.00 98.25 114 GLU A O 1
ATOM 920 N N . GLU A 1 115 ? 12.489 -6.510 5.433 1.00 97.19 115 GLU A N 1
ATOM 921 C CA . GLU A 1 115 ? 12.338 -5.655 6.616 1.00 97.19 115 GLU A CA 1
ATOM 922 C C . GLU A 1 115 ? 10.943 -5.015 6.660 1.00 97.19 115 GLU A C 1
ATOM 924 O O . GLU A 1 115 ? 10.273 -5.015 7.694 1.00 97.19 115 GLU A O 1
ATOM 929 N N . ALA A 1 116 ? 10.459 -4.516 5.521 1.00 96.75 116 ALA A N 1
ATOM 930 C CA . ALA A 1 116 ? 9.129 -3.939 5.408 1.00 96.75 116 ALA A CA 1
ATOM 931 C C . ALA A 1 116 ? 8.005 -4.943 5.679 1.00 96.75 116 ALA A C 1
ATOM 933 O O . ALA A 1 116 ? 7.021 -4.594 6.337 1.00 96.75 116 ALA A O 1
ATOM 934 N N . LEU A 1 117 ? 8.134 -6.182 5.210 1.00 96.25 117 LEU A N 1
ATOM 935 C CA . LEU A 1 117 ? 7.164 -7.241 5.480 1.00 96.25 117 LEU A CA 1
ATOM 936 C C . LEU A 1 117 ? 7.151 -7.626 6.965 1.00 96.25 117 LEU A C 1
ATOM 938 O O . LEU A 1 117 ? 6.067 -7.766 7.541 1.00 96.25 117 LEU A O 1
ATOM 942 N N . ILE A 1 118 ? 8.320 -7.703 7.608 1.00 95.06 118 ILE A N 1
ATOM 943 C CA . ILE A 1 118 ? 8.432 -7.892 9.061 1.00 95.06 118 ILE A CA 1
ATOM 944 C C . ILE A 1 118 ? 7.772 -6.717 9.784 1.00 95.06 118 ILE A C 1
ATOM 946 O O . ILE A 1 118 ? 6.910 -6.922 10.638 1.00 95.06 118 ILE A O 1
ATOM 950 N N . PHE A 1 119 ? 8.090 -5.481 9.407 1.00 91.56 119 PHE A N 1
ATOM 951 C CA . PHE A 1 119 ? 7.506 -4.280 9.996 1.00 91.56 119 PHE A CA 1
ATOM 952 C C . PHE A 1 119 ? 5.977 -4.271 9.895 1.00 91.56 119 PHE A C 1
ATOM 954 O O . PHE A 1 119 ? 5.302 -4.029 10.896 1.00 91.56 119 PHE A O 1
ATOM 961 N N . ILE A 1 120 ? 5.416 -4.607 8.729 1.00 91.62 120 ILE A N 1
ATOM 962 C CA . ILE A 1 120 ? 3.965 -4.738 8.542 1.00 91.62 120 ILE A CA 1
ATOM 963 C C . ILE A 1 120 ? 3.391 -5.837 9.441 1.00 91.62 120 ILE A C 1
ATOM 965 O O . ILE A 1 120 ? 2.312 -5.653 9.997 1.00 91.62 120 ILE A O 1
ATOM 969 N N . SER A 1 121 ? 4.091 -6.958 9.634 1.00 89.06 121 SER A N 1
ATOM 970 C CA . SER A 1 121 ? 3.630 -8.017 10.544 1.00 89.06 121 SER A CA 1
ATOM 971 C C . SER A 1 121 ? 3.533 -7.556 12.006 1.00 89.06 121 SER A C 1
ATOM 973 O O . SER A 1 121 ? 2.682 -8.040 12.749 1.00 89.06 121 SER A O 1
ATOM 975 N N . THR A 1 122 ? 4.334 -6.558 12.409 1.00 85.50 122 THR A N 1
ATOM 976 C CA . THR A 1 122 ? 4.241 -5.951 13.748 1.00 85.50 122 THR A CA 1
ATOM 977 C C . THR A 1 122 ? 3.043 -5.025 13.911 1.00 85.50 122 THR A C 1
ATOM 979 O O . THR A 1 122 ? 2.738 -4.620 15.038 1.00 85.50 122 THR A O 1
ATOM 982 N N . PHE A 1 123 ? 2.363 -4.664 12.815 1.00 81.56 123 PHE A N 1
ATOM 983 C CA . PHE A 1 123 ? 1.134 -3.894 12.893 1.00 81.56 123 PHE A CA 1
ATOM 984 C C . PHE A 1 123 ? 0.081 -4.802 13.501 1.00 81.56 123 PHE A C 1
ATOM 986 O O . PHE A 1 123 ? -0.637 -5.528 12.815 1.00 81.56 123 PHE A O 1
ATOM 993 N N . LYS A 1 124 ? -0.018 -4.738 14.828 1.00 66.00 124 LYS A N 1
ATOM 994 C CA . LYS A 1 124 ? -1.198 -5.206 15.523 1.00 66.00 124 LYS A CA 1
ATOM 995 C C . LYS A 1 124 ? -2.346 -4.433 14.894 1.00 66.00 124 LYS A C 1
ATOM 997 O O . LYS A 1 124 ? -2.427 -3.213 15.047 1.00 66.00 124 LYS A O 1
ATOM 1002 N N . ASN A 1 125 ? -3.239 -5.137 14.195 1.00 59.38 125 ASN A N 1
ATOM 1003 C CA . ASN A 1 125 ? -4.618 -4.676 14.179 1.00 59.38 125 ASN A CA 1
ATOM 1004 C C . ASN A 1 125 ? -4.919 -4.446 15.659 1.00 59.38 125 ASN A C 1
ATOM 1006 O O . ASN A 1 125 ? -4.696 -5.395 16.420 1.00 59.38 125 ASN A O 1
ATOM 1010 N N . PRO A 1 126 ? -5.249 -3.217 16.103 1.00 59.19 126 PRO A N 1
ATOM 1011 C CA . PRO A 1 126 ? -5.584 -3.014 17.500 1.00 59.19 126 PRO A CA 1
ATOM 1012 C C . PRO A 1 126 ? -6.613 -4.092 17.789 1.00 59.19 126 PRO A C 1
ATOM 1014 O O . PRO A 1 126 ? -7.613 -4.179 17.074 1.00 59.19 126 PRO A O 1
ATOM 1017 N N . ASN A 1 127 ? -6.261 -5.025 18.674 1.00 61.72 127 ASN A N 1
ATOM 1018 C CA . ASN A 1 127 ? -7.126 -6.145 18.976 1.00 61.72 127 ASN A CA 1
ATOM 1019 C C . ASN A 1 127 ? -8.242 -5.485 19.772 1.00 61.72 127 ASN A C 1
ATOM 1021 O O . ASN A 1 127 ? -8.095 -5.235 20.965 1.00 61.72 127 ASN A O 1
ATOM 1025 N N . ILE A 1 128 ? -9.241 -4.979 19.048 1.00 75.06 128 ILE A N 1
ATOM 1026 C CA . ILE A 1 128 ? -10.347 -4.250 19.638 1.00 75.06 128 ILE A CA 1
ATOM 1027 C C . ILE A 1 128 ? -11.011 -5.283 20.515 1.00 75.06 128 ILE A C 1
ATOM 1029 O O . ILE A 1 128 ? -11.370 -6.358 20.029 1.00 75.06 128 ILE A O 1
ATOM 1033 N N . ASP A 1 129 ? -11.111 -4.954 21.795 1.00 82.44 129 ASP A N 1
ATOM 1034 C CA . ASP A 1 129 ? -11.776 -5.797 22.766 1.00 82.44 129 ASP A CA 1
ATOM 1035 C C . ASP A 1 129 ? -13.115 -6.277 22.168 1.00 82.44 129 ASP A C 1
ATOM 1037 O O . ASP A 1 129 ? -13.904 -5.442 21.705 1.00 82.44 129 ASP A O 1
ATOM 1041 N N . PRO A 1 130 ? -13.382 -7.596 22.116 1.00 88.75 130 PRO A N 1
ATOM 1042 C CA . PRO A 1 130 ? -14.657 -8.121 21.643 1.00 88.75 130 PRO A CA 1
ATOM 1043 C C . PRO A 1 130 ? -15.873 -7.448 22.297 1.00 88.75 130 PRO A C 1
ATOM 1045 O O . PRO A 1 130 ? -16.918 -7.326 21.657 1.00 88.75 130 PRO A O 1
ATOM 1048 N N . VAL A 1 131 ? -15.742 -6.960 23.536 1.00 91.62 131 VAL A N 1
ATOM 1049 C CA . VAL A 1 131 ? -16.758 -6.153 24.225 1.00 91.62 131 VAL A CA 1
ATOM 1050 C C . VAL A 1 131 ? -16.998 -4.829 23.499 1.00 91.62 131 VAL A C 1
ATOM 1052 O O . VAL A 1 131 ? -18.147 -4.500 23.208 1.00 91.62 131 VAL A O 1
ATOM 1055 N N . ILE A 1 132 ? -15.940 -4.108 23.123 1.00 88.88 132 ILE A N 1
ATOM 1056 C CA . ILE A 1 132 ? -16.044 -2.868 22.338 1.00 88.88 132 ILE A CA 1
ATOM 1057 C C . ILE A 1 132 ? -16.671 -3.154 20.969 1.00 88.88 132 ILE A C 1
ATOM 1059 O O . ILE A 1 132 ? -17.493 -2.370 20.502 1.00 88.88 132 ILE A O 1
ATOM 1063 N N . ILE A 1 133 ? -16.347 -4.284 20.326 1.00 90.88 133 ILE A N 1
ATOM 1064 C CA . ILE A 1 133 ? -16.986 -4.677 19.058 1.00 90.88 133 ILE A CA 1
ATOM 1065 C C . ILE A 1 133 ? -18.496 -4.848 19.261 1.00 90.88 133 ILE A C 1
ATOM 1067 O O . ILE A 1 133 ? -19.277 -4.242 18.530 1.00 90.88 133 ILE A O 1
ATOM 1071 N N . LYS A 1 134 ? -18.923 -5.605 20.281 1.00 93.88 134 LYS A N 1
ATOM 1072 C CA . LYS A 1 134 ? -20.350 -5.774 20.608 1.00 93.88 134 LYS A CA 1
ATOM 1073 C C . LYS A 1 134 ? -21.034 -4.432 20.883 1.00 93.88 134 LYS A C 1
ATOM 1075 O O . LYS A 1 134 ? -22.131 -4.202 20.382 1.00 93.88 134 LYS A O 1
ATOM 1080 N N . GLN A 1 135 ? -20.373 -3.528 21.606 1.00 95.06 135 GLN A N 1
ATOM 1081 C CA . GLN A 1 135 ? -20.883 -2.181 21.874 1.00 95.06 135 GLN A CA 1
ATOM 1082 C C . GLN A 1 135 ? -21.008 -1.335 20.599 1.00 95.06 135 GLN A C 1
ATOM 1084 O O . GLN A 1 135 ? -22.012 -0.648 20.434 1.00 95.06 135 GLN A O 1
ATOM 1089 N N . ILE A 1 136 ? -20.048 -1.409 19.668 1.00 93.50 136 ILE A N 1
ATOM 1090 C CA . ILE A 1 136 ? -20.140 -0.738 18.360 1.00 93.50 136 ILE A CA 1
ATOM 1091 C C . ILE A 1 136 ? -21.396 -1.201 17.614 1.00 93.50 136 ILE A C 1
ATOM 1093 O O . ILE A 1 136 ? -22.151 -0.368 17.110 1.00 93.50 136 ILE A O 1
ATOM 1097 N N . LEU A 1 137 ? -21.619 -2.517 17.547 1.00 93.31 137 LEU A N 1
ATOM 1098 C CA . LEU A 1 137 ? -22.759 -3.105 16.839 1.00 93.31 137 LEU A CA 1
ATOM 1099 C C . LEU A 1 137 ? -24.086 -2.706 17.501 1.00 93.31 137 LEU A C 1
ATOM 1101 O O . LEU A 1 137 ? -25.001 -2.264 16.809 1.00 93.31 137 LEU A O 1
ATOM 1105 N N . PHE A 1 138 ? -24.157 -2.771 18.834 1.00 94.88 138 PHE A N 1
ATOM 1106 C CA . PHE A 1 138 ? -25.330 -2.364 19.611 1.00 94.88 138 PHE A CA 1
ATOM 1107 C C . PHE A 1 138 ? -25.667 -0.878 19.422 1.00 94.88 138 PHE A C 1
ATOM 1109 O O . PHE A 1 138 ? -26.780 -0.531 19.036 1.00 94.88 138 PHE A O 1
ATOM 1116 N N . LEU A 1 139 ? -24.693 0.021 19.608 1.00 94.38 139 LEU A N 1
ATOM 1117 C CA . LEU A 1 139 ? -24.915 1.460 19.432 1.00 94.38 139 LEU A CA 1
ATOM 1118 C C . LEU A 1 139 ? -25.299 1.805 17.987 1.00 94.38 139 LEU A C 1
ATOM 1120 O O . LEU A 1 139 ? -26.040 2.763 17.751 1.00 94.38 139 LEU A O 1
ATOM 1124 N N . ARG A 1 140 ? -24.827 1.023 17.009 1.00 92.25 140 ARG A N 1
ATOM 1125 C CA . ARG A 1 140 ? -25.235 1.194 15.615 1.00 92.25 140 ARG A CA 1
ATOM 1126 C C . ARG A 1 140 ? -26.684 0.775 15.373 1.00 92.25 140 ARG A C 1
ATOM 1128 O O . ARG A 1 140 ? -27.360 1.473 14.622 1.00 92.25 140 ARG A O 1
ATOM 1135 N N . GLN A 1 141 ? -27.163 -0.300 15.999 1.00 90.50 141 GLN A N 1
ATOM 1136 C CA . GLN A 1 141 ? -28.577 -0.701 15.947 1.00 90.50 141 GLN A CA 1
ATOM 1137 C C . GLN A 1 141 ? -29.494 0.389 16.523 1.00 90.50 141 GLN A C 1
ATOM 1139 O O . GLN A 1 141 ? -30.560 0.640 15.972 1.00 90.50 141 GLN A O 1
ATOM 1144 N N . SER A 1 142 ? -29.021 1.137 17.523 1.00 91.12 142 SER A N 1
ATOM 1145 C CA . SER A 1 142 ? -29.681 2.346 18.049 1.00 91.12 142 SER A CA 1
ATOM 1146 C C . SER A 1 142 ? -29.535 3.590 17.152 1.00 91.12 142 SER A C 1
ATOM 1148 O O . SER A 1 142 ? -29.809 4.711 17.576 1.00 91.12 142 SER A O 1
ATOM 1150 N N . ASN A 1 143 ? -29.082 3.413 15.908 1.00 90.88 143 ASN A N 1
ATOM 1151 C CA . ASN A 1 143 ? -28.928 4.435 14.874 1.00 90.88 143 ASN A CA 1
ATOM 1152 C C . ASN A 1 143 ? -27.954 5.587 15.211 1.00 90.88 143 ASN A C 1
ATOM 1154 O O . ASN A 1 143 ? -28.034 6.671 14.628 1.00 90.88 143 ASN A O 1
ATOM 1158 N N . LEU A 1 144 ? -26.980 5.374 16.107 1.00 91.19 144 LEU A N 1
ATOM 1159 C CA . LEU A 1 144 ? -25.933 6.371 16.354 1.00 91.19 144 LEU A CA 1
ATOM 1160 C C . LEU A 1 144 ? -24.986 6.488 15.151 1.00 91.19 144 LEU A C 1
ATOM 1162 O O . LEU A 1 144 ? -24.643 5.503 14.489 1.00 91.19 144 LEU A O 1
ATOM 1166 N N . SER A 1 145 ? -24.522 7.710 14.879 1.00 91.75 145 SER A N 1
ATOM 1167 C CA . SER A 1 145 ? -23.522 7.962 13.838 1.00 91.75 145 SER A CA 1
ATOM 1168 C C . SER A 1 145 ? -22.147 7.417 14.237 1.00 91.75 145 SER A C 1
ATOM 1170 O O . SER A 1 145 ? -21.819 7.344 15.421 1.00 91.75 145 SER A O 1
ATOM 1172 N N . ILE A 1 146 ? -21.305 7.102 13.244 1.00 89.06 146 ILE A N 1
ATOM 1173 C CA . ILE A 1 146 ? -19.933 6.595 13.453 1.00 89.06 146 ILE A CA 1
ATOM 1174 C C . ILE A 1 146 ? -19.154 7.482 14.437 1.00 89.06 146 ILE A C 1
ATOM 1176 O O . ILE A 1 146 ? -18.477 6.974 15.326 1.00 89.06 146 ILE A O 1
ATOM 1180 N N . TYR A 1 147 ? -19.284 8.806 14.314 1.00 90.44 147 TYR A N 1
ATOM 1181 C CA . TYR A 1 147 ? -18.606 9.767 15.186 1.00 90.44 147 TYR A CA 1
ATOM 1182 C C . TYR A 1 147 ? -19.142 9.766 16.622 1.00 90.44 147 TYR A C 1
ATOM 1184 O O . TYR A 1 147 ? -18.349 9.880 17.555 1.00 90.44 147 TYR A O 1
ATOM 1192 N N . LYS A 1 148 ? -20.460 9.608 16.816 1.00 92.94 148 LYS A N 1
ATOM 1193 C CA . LYS A 1 148 ? -21.048 9.479 18.159 1.00 92.94 148 LYS A CA 1
ATOM 1194 C C . LYS A 1 148 ? -20.588 8.184 18.831 1.00 92.94 148 LYS A C 1
ATOM 1196 O O . LYS A 1 148 ? -20.127 8.244 19.961 1.00 92.94 148 LYS A O 1
ATOM 1201 N N . ILE A 1 149 ? -20.612 7.058 18.111 1.00 92.06 149 ILE A N 1
ATOM 1202 C CA . ILE A 1 149 ? -20.116 5.760 18.606 1.00 92.06 149 ILE A CA 1
ATOM 1203 C C . ILE A 1 149 ? -18.633 5.855 18.985 1.00 92.06 149 ILE A C 1
ATOM 1205 O O . ILE A 1 149 ? -18.237 5.433 20.066 1.00 92.06 149 ILE A O 1
ATOM 1209 N N . ALA A 1 150 ? -17.811 6.443 18.110 1.00 89.56 150 ALA A N 1
ATOM 1210 C CA . ALA A 1 150 ? -16.383 6.633 18.349 1.00 89.56 150 ALA A CA 1
ATOM 1211 C C . ALA A 1 150 ? -16.117 7.454 19.622 1.00 89.56 150 ALA A C 1
ATOM 1213 O O . ALA A 1 150 ? -15.272 7.079 20.436 1.00 89.56 150 ALA A O 1
ATOM 1214 N N . LYS A 1 151 ? -16.875 8.542 19.817 1.00 91.69 151 LYS A N 1
ATOM 1215 C CA . LYS A 1 151 ? -16.797 9.389 21.012 1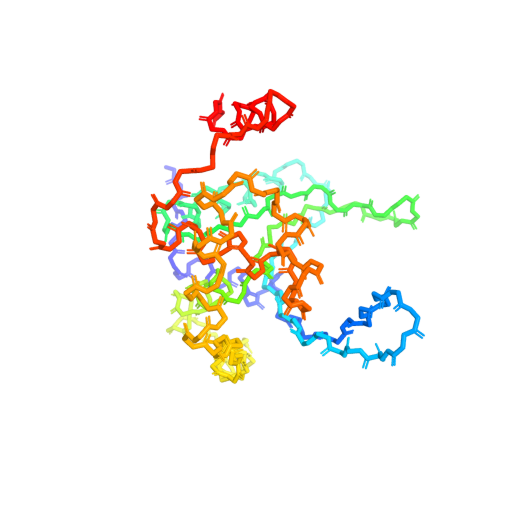.00 91.69 151 LYS A CA 1
ATOM 1216 C C . LYS A 1 151 ? -17.214 8.633 22.279 1.00 91.69 151 LYS A C 1
ATOM 1218 O O . LYS A 1 151 ? -16.489 8.706 23.266 1.00 91.69 151 LYS A O 1
ATOM 1223 N N . GLU A 1 152 ? -18.330 7.906 22.231 1.00 93.44 152 GLU A N 1
ATOM 1224 C CA . GLU A 1 152 ? -18.882 7.140 23.359 1.00 93.44 152 GLU A CA 1
ATOM 1225 C C . GLU A 1 152 ? -17.898 6.069 23.849 1.00 93.44 152 GLU A C 1
ATOM 1227 O O . GLU A 1 152 ? -17.589 5.974 25.034 1.00 93.44 152 GLU A O 1
ATOM 1232 N N . LEU A 1 153 ? -17.335 5.307 22.910 1.00 91.94 153 LEU A N 1
ATOM 1233 C CA . LEU A 1 153 ? -16.465 4.168 23.206 1.00 91.94 153 LEU A CA 1
ATOM 1234 C C . LEU A 1 153 ? -14.980 4.538 23.298 1.00 91.94 153 LEU A C 1
ATOM 1236 O O . LEU A 1 153 ? -14.140 3.659 23.473 1.00 91.94 153 LEU A O 1
ATOM 1240 N N . LYS A 1 154 ? -14.638 5.826 23.162 1.00 89.31 154 LYS A N 1
ATOM 1241 C CA . LYS A 1 154 ? -13.253 6.333 23.151 1.00 89.31 154 LYS A CA 1
ATOM 1242 C C . LYS A 1 154 ? -12.355 5.597 22.141 1.00 89.31 154 LYS A C 1
ATOM 1244 O O . LYS A 1 154 ? -11.183 5.337 22.404 1.00 89.31 154 LYS A O 1
ATOM 1249 N N . VAL A 1 155 ? -12.899 5.290 20.964 1.00 85.44 155 VAL A N 1
ATOM 1250 C CA . VAL A 1 155 ? -12.176 4.672 19.838 1.00 85.44 155 VAL A CA 1
ATOM 1251 C C . VAL A 1 155 ? -12.153 5.598 18.626 1.00 85.44 155 VAL A C 1
ATOM 1253 O O . VAL A 1 155 ? -12.884 6.582 18.556 1.00 85.44 155 VAL A O 1
ATOM 1256 N N . SER A 1 156 ? -11.312 5.301 17.633 1.00 82.81 156 SER A N 1
ATOM 1257 C CA . SER A 1 156 ? -11.244 6.127 16.424 1.00 82.81 156 SER A CA 1
ATOM 1258 C C . SER A 1 156 ? -12.437 5.864 15.479 1.00 82.81 156 SER A C 1
ATOM 1260 O O . SER A 1 156 ? -12.880 4.718 15.363 1.00 82.81 156 SER A O 1
ATOM 1262 N N . PRO A 1 157 ? -12.945 6.863 14.730 1.00 83.38 157 PRO A N 1
ATOM 1263 C CA . PRO A 1 157 ? -13.986 6.633 13.722 1.00 83.38 157 PRO A CA 1
ATOM 1264 C C . PRO A 1 157 ? -13.630 5.560 12.668 1.00 83.38 157 PRO A C 1
ATOM 1266 O O . PRO A 1 157 ? -14.498 4.747 12.343 1.00 83.38 157 PRO A O 1
ATOM 1269 N N . PRO A 1 158 ? -12.376 5.465 12.166 1.00 80.38 158 PRO A N 1
ATOM 1270 C CA . PRO A 1 158 ? -11.957 4.351 11.310 1.00 80.38 158 PRO A CA 1
ATOM 1271 C C . PRO A 1 158 ? -12.101 2.971 11.961 1.00 80.38 158 PRO A C 1
ATOM 1273 O O . PRO A 1 158 ? -12.500 2.026 11.285 1.00 80.38 158 PRO A O 1
ATOM 1276 N N . THR A 1 159 ? -11.825 2.854 13.265 1.00 83.31 159 THR A N 1
ATOM 1277 C CA . THR A 1 159 ? -12.016 1.615 14.039 1.00 83.31 159 THR A CA 1
ATOM 1278 C C . THR A 1 159 ? -13.478 1.175 13.991 1.00 83.31 159 THR A C 1
ATOM 1280 O O . THR A 1 159 ? -13.762 0.028 13.651 1.00 83.31 159 THR A O 1
ATOM 1283 N N . VAL A 1 160 ? -14.404 2.101 14.257 1.00 87.6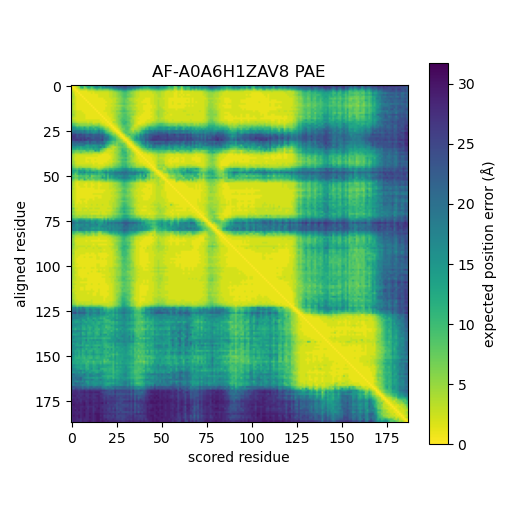9 160 VAL A N 1
ATOM 1284 C CA . VAL A 1 160 ? -15.853 1.852 14.189 1.00 87.69 160 VAL A CA 1
ATOM 1285 C C . VAL A 1 160 ? -16.259 1.425 12.779 1.00 87.69 160 VAL A C 1
ATOM 1287 O O . VAL A 1 160 ? -16.859 0.367 12.608 1.00 87.69 160 VAL A O 1
ATOM 1290 N N . ARG A 1 161 ? -15.875 2.199 11.753 1.00 83.06 161 ARG A N 1
ATOM 1291 C CA . ARG A 1 161 ? -16.196 1.901 10.346 1.00 83.06 161 ARG A CA 1
ATOM 1292 C C . ARG A 1 161 ? -15.697 0.517 9.927 1.00 83.06 161 ARG A C 1
ATOM 1294 O O . ARG A 1 161 ? -16.446 -0.233 9.310 1.00 83.06 161 ARG A O 1
ATOM 1301 N N . GLY A 1 162 ? -14.460 0.174 10.289 1.00 82.00 162 GLY A N 1
ATOM 1302 C CA . GLY A 1 162 ? -13.860 -1.122 9.982 1.00 82.00 162 GLY A CA 1
ATOM 1303 C C . GLY A 1 162 ? -14.634 -2.292 10.591 1.00 82.00 162 GLY A C 1
ATOM 1304 O O . GLY A 1 162 ? -14.853 -3.291 9.909 1.00 82.00 162 GLY A O 1
ATOM 1305 N N . GLN A 1 163 ? -15.108 -2.160 11.836 1.00 87.69 163 GLN A N 1
ATOM 1306 C CA . GLN A 1 163 ? -15.917 -3.209 12.467 1.00 87.69 163 GLN A CA 1
ATOM 1307 C C . GLN A 1 163 ? -17.312 -3.334 11.853 1.00 87.69 163 GLN A C 1
ATOM 1309 O O . GLN A 1 163 ? -17.762 -4.459 11.643 1.00 87.69 163 GLN A O 1
ATOM 1314 N N . LEU A 1 164 ? -17.966 -2.221 11.506 1.00 86.44 164 LEU A N 1
ATOM 1315 C CA . LEU A 1 164 ? -19.279 -2.252 10.853 1.00 86.44 164 LEU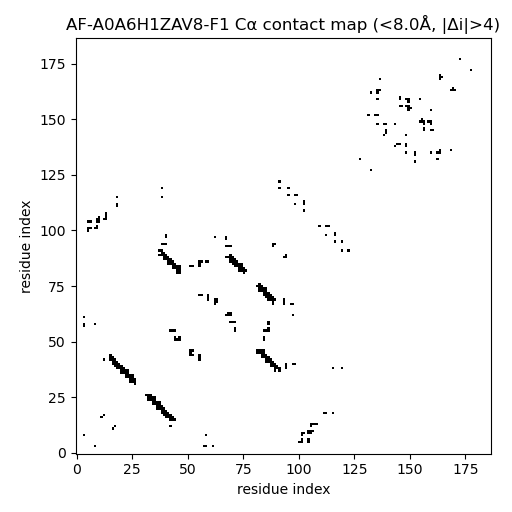 A CA 1
ATOM 1316 C C . LEU A 1 164 ? -19.223 -2.924 9.476 1.00 86.44 164 LEU A C 1
ATOM 1318 O O . LEU A 1 164 ? -20.057 -3.780 9.194 1.00 86.44 164 LEU A O 1
ATOM 1322 N N . ILE A 1 165 ? -18.209 -2.603 8.662 1.00 79.44 165 ILE A N 1
ATOM 1323 C CA . ILE A 1 165 ? -17.979 -3.255 7.361 1.00 79.44 165 ILE A CA 1
ATOM 1324 C C . ILE A 1 165 ? -17.742 -4.756 7.555 1.00 79.44 165 ILE A C 1
ATOM 1326 O O . ILE A 1 165 ? -18.372 -5.572 6.890 1.00 79.44 165 ILE A O 1
ATOM 1330 N N . LYS A 1 166 ? -16.874 -5.130 8.504 1.00 82.19 166 LYS A N 1
ATOM 1331 C CA . LYS A 1 166 ? -16.538 -6.534 8.780 1.00 82.19 166 LYS A CA 1
ATOM 1332 C C . LYS A 1 166 ? -17.757 -7.379 9.179 1.00 82.19 166 LYS A C 1
ATOM 1334 O O . LYS A 1 166 ? -17.789 -8.560 8.862 1.00 82.19 166 LYS A O 1
ATOM 1339 N N . HIS A 1 167 ? -18.733 -6.789 9.867 1.00 83.56 167 HIS A N 1
ATOM 1340 C CA . HIS A 1 167 ? -19.934 -7.485 10.351 1.00 83.56 167 HIS A CA 1
ATOM 1341 C C . HIS A 1 167 ? -21.165 -7.229 9.473 1.00 83.56 167 HIS A C 1
ATOM 1343 O O . HIS A 1 167 ? -22.288 -7.481 9.902 1.00 83.56 167 HIS A O 1
ATOM 1349 N N . ASN A 1 168 ? -20.961 -6.706 8.259 1.00 82.50 168 ASN A N 1
ATOM 1350 C CA . ASN A 1 168 ? -22.017 -6.403 7.297 1.00 82.50 168 ASN A CA 1
ATOM 1351 C C . ASN A 1 168 ? -23.161 -5.546 7.881 1.00 82.50 168 ASN A C 1
ATOM 1353 O O . ASN A 1 168 ? -24.320 -5.653 7.481 1.00 82.50 168 ASN A O 1
ATOM 1357 N N . CYS A 1 169 ? -22.846 -4.688 8.855 1.00 75.50 169 CYS A N 1
ATOM 1358 C CA . CYS A 1 169 ? -23.799 -3.730 9.390 1.00 75.50 169 CYS A CA 1
ATOM 1359 C C . CYS A 1 169 ? -23.906 -2.579 8.397 1.00 75.50 169 CYS A C 1
ATOM 1361 O O . CYS A 1 169 ? -23.065 -1.676 8.388 1.00 75.50 169 CYS A O 1
ATOM 1363 N N . TYR A 1 170 ? -24.932 -2.654 7.547 1.00 60.09 170 TYR A N 1
ATOM 1364 C CA . TYR A 1 170 ? -25.223 -1.673 6.510 1.00 60.09 170 TYR A CA 1
ATOM 1365 C C . TYR A 1 170 ? -25.136 -0.259 7.093 1.00 60.09 170 TYR A C 1
ATOM 1367 O O . TYR A 1 170 ? -25.814 0.089 8.063 1.00 60.09 170 TYR A O 1
ATOM 1375 N N . ILE A 1 171 ? -24.261 0.558 6.517 1.00 56.78 171 ILE A N 1
ATOM 1376 C CA . ILE A 1 171 ? -24.236 1.993 6.762 1.00 56.78 171 ILE A CA 1
ATOM 1377 C C . ILE A 1 171 ? -25.199 2.542 5.710 1.00 56.78 171 ILE A C 1
ATOM 1379 O O . ILE A 1 171 ? -24.822 2.560 4.538 1.00 56.78 171 ILE A O 1
ATOM 1383 N N . PRO A 1 172 ? -26.432 2.971 6.049 1.00 51.09 172 PRO A N 1
ATOM 1384 C CA . PRO A 1 172 ? -27.147 3.865 5.162 1.00 51.09 172 PRO A CA 1
ATOM 1385 C C . PRO A 1 172 ? -26.249 5.095 5.091 1.00 51.09 172 PRO A C 1
ATOM 1387 O O . PRO A 1 172 ? -26.138 5.849 6.060 1.00 51.09 172 PRO A O 1
ATOM 1390 N N . LEU A 1 173 ? -25.505 5.221 3.993 1.00 48.44 173 LEU A N 1
ATOM 1391 C CA . LEU A 1 173 ? -24.733 6.417 3.710 1.00 48.44 173 LEU A CA 1
ATOM 1392 C C . LEU A 1 173 ? -25.729 7.571 3.831 1.00 48.44 173 LEU A C 1
ATOM 1394 O O . LEU A 1 173 ? -26.781 7.558 3.174 1.00 48.44 173 LEU A O 1
ATOM 1398 N N . HIS A 1 174 ? -25.423 8.520 4.722 1.00 49.97 174 HIS A N 1
ATOM 1399 C CA . HIS A 1 174 ? -26.109 9.806 4.732 1.00 49.97 174 HIS A CA 1
ATOM 1400 C C . HIS A 1 174 ? -26.090 10.334 3.292 1.00 49.97 174 HIS A C 1
ATOM 1402 O O . HIS A 1 174 ? -25.138 10.066 2.561 1.00 49.97 174 HIS A O 1
ATOM 1408 N N . SER A 1 175 ? -27.125 11.050 2.858 1.00 46.47 175 SER A N 1
ATOM 1409 C CA . SER A 1 175 ? -27.237 11.558 1.479 1.00 46.47 175 SER A CA 1
ATOM 1410 C C . SER A 1 175 ? -25.950 12.230 0.965 1.00 46.47 175 SER A C 1
ATOM 1412 O O . SER A 1 175 ? -25.569 12.001 -0.175 1.00 46.47 175 SER A O 1
ATOM 1414 N N . TRP A 1 176 ? -25.217 12.921 1.843 1.00 44.62 176 TRP A N 1
ATOM 1415 C CA . TRP A 1 176 ? -23.907 13.535 1.576 1.00 44.62 176 TRP A CA 1
ATOM 1416 C C . TRP A 1 176 ? -22.755 12.557 1.274 1.00 44.62 176 TRP A C 1
ATOM 1418 O O . TRP A 1 176 ? -21.813 12.904 0.569 1.00 44.62 176 TRP A O 1
ATOM 1428 N N . ASP A 1 177 ? -22.797 11.337 1.811 1.00 45.84 177 ASP A N 1
ATOM 1429 C CA . ASP A 1 177 ? -21.803 10.296 1.533 1.00 45.84 177 ASP A CA 1
ATOM 1430 C C . ASP A 1 177 ? -22.134 9.514 0.247 1.00 45.84 177 ASP A C 1
ATOM 1432 O O . ASP A 1 177 ? -21.229 8.912 -0.328 1.00 45.84 177 ASP A O 1
ATOM 1436 N N . ARG A 1 178 ? -23.396 9.509 -0.223 1.00 45.41 178 ARG A N 1
ATOM 1437 C CA . ARG A 1 178 ? -23.793 8.803 -1.460 1.00 45.41 178 ARG A CA 1
ATOM 1438 C C . ARG A 1 178 ? -23.202 9.441 -2.709 1.00 45.41 178 ARG A C 1
ATOM 1440 O O . ARG A 1 178 ? -22.729 8.696 -3.557 1.00 45.41 178 ARG A O 1
ATOM 1447 N N . GLU A 1 179 ? -23.179 10.770 -2.790 1.00 43.31 179 GLU A N 1
ATOM 1448 C CA . GLU A 1 179 ? -22.607 11.488 -3.940 1.00 43.31 179 GLU A CA 1
ATOM 1449 C C . GLU A 1 179 ? -21.119 11.148 -4.113 1.00 43.31 179 GLU A C 1
ATOM 1451 O O . GLU A 1 179 ? -20.703 10.694 -5.172 1.00 43.31 179 GLU A O 1
ATOM 1456 N N . ARG A 1 180 ? -20.333 11.176 -3.027 1.00 48.84 180 ARG A N 1
ATOM 1457 C CA . ARG A 1 180 ? -18.916 10.768 -3.076 1.00 48.84 180 ARG A CA 1
ATOM 1458 C C . ARG A 1 180 ? -18.688 9.274 -3.299 1.00 48.84 180 ARG A C 1
ATOM 1460 O O . ARG A 1 180 ? -17.623 8.900 -3.782 1.00 48.84 180 ARG A O 1
ATOM 1467 N N . TYR A 1 181 ? -19.617 8.410 -2.887 1.00 40.34 181 TYR A N 1
ATOM 1468 C CA . TYR A 1 181 ? -19.496 6.968 -3.128 1.00 40.34 181 TYR A CA 1
ATOM 1469 C C . TYR A 1 181 ? -19.852 6.609 -4.574 1.00 40.34 181 TYR A C 1
ATOM 1471 O O . TYR A 1 181 ? -19.226 5.720 -5.139 1.00 40.34 181 TYR A O 1
ATOM 1479 N N . GLN A 1 182 ? -20.804 7.312 -5.192 1.00 45.66 182 GLN A N 1
ATOM 1480 C CA . GLN A 1 182 ? -21.108 7.162 -6.616 1.00 45.66 182 GLN A CA 1
ATOM 1481 C C . GLN A 1 182 ? -19.932 7.614 -7.491 1.00 45.66 182 GLN A C 1
ATOM 1483 O O . GLN A 1 182 ? -19.591 6.898 -8.424 1.00 45.66 182 GLN A O 1
ATOM 1488 N N . ASP A 1 183 ? -19.213 8.673 -7.109 1.00 47.44 183 ASP A N 1
ATOM 1489 C CA . ASP A 1 183 ? -17.976 9.091 -7.794 1.00 47.44 183 ASP A CA 1
ATOM 1490 C C . ASP A 1 183 ? -16.817 8.080 -7.666 1.00 47.44 183 ASP A C 1
ATOM 1492 O O . ASP A 1 183 ? -15.890 8.082 -8.472 1.00 47.44 183 ASP A O 1
ATOM 1496 N N . LEU A 1 184 ? -16.835 7.221 -6.638 1.00 39.38 184 LEU A N 1
ATOM 1497 C CA . LEU A 1 184 ? -15.781 6.230 -6.368 1.00 39.38 184 LEU A CA 1
ATOM 1498 C C . LEU A 1 184 ? -16.071 4.838 -6.940 1.00 39.38 184 LEU A C 1
ATOM 1500 O O . LEU A 1 184 ? -15.149 4.034 -7.049 1.00 39.38 184 LEU A O 1
ATOM 1504 N N . VAL A 1 185 ? -17.333 4.533 -7.242 1.00 40.97 185 VAL A N 1
ATOM 1505 C CA . VAL A 1 185 ? -17.777 3.222 -7.754 1.00 40.97 185 VAL A CA 1
ATOM 1506 C C . VAL A 1 185 ? -18.317 3.338 -9.192 1.00 40.97 185 VAL A C 1
ATOM 1508 O O . VAL A 1 185 ? -18.519 2.327 -9.855 1.00 40.97 185 VAL A O 1
ATOM 1511 N N . GLY A 1 186 ? -18.525 4.562 -9.686 1.00 41.44 186 GLY A N 1
ATOM 1512 C CA . GLY A 1 186 ? -19.009 4.886 -11.031 1.00 41.44 186 GLY A CA 1
ATOM 1513 C C . GLY A 1 186 ? -17.941 5.390 -12.009 1.00 41.44 186 GLY A C 1
ATOM 1514 O O . GLY A 1 186 ? -18.288 6.153 -12.908 1.00 41.44 186 GLY A O 1
ATOM 1515 N N . ALA A 1 187 ? -16.675 4.988 -11.849 1.00 37.66 187 ALA A N 1
ATOM 1516 C CA . ALA A 1 187 ? -15.596 5.224 -12.815 1.00 37.66 187 ALA A CA 1
ATOM 1517 C C . ALA A 1 187 ? -14.785 3.945 -13.054 1.00 37.66 187 ALA A C 1
ATOM 1519 O O . ALA A 1 187 ? -14.401 3.303 -12.049 1.00 37.66 187 ALA A O 1
#

Sequence (187 aa):
MNTITDQYLAGFFDGEGCIHFAKRDYRFTNRAINYAKFITVSVSQGQKNEANGHVLKRICEYLNSKDINVRFKNAGCRNQSTPYYRVEASSAVACKKWLSLMLPYLIVKRSKAEEALIFISTFKNPNIDPVIIKQILFLRQSNLSIYKIAKELKVSPPTVRGQLIKHNCYIPLHSWDRERYQDLVGA

Solvent-accessible surface area (backbone atoms only — not comparable to full-atom values): 10837 Å² total; per-residue (Å²): 131,90,73,91,45,58,59,56,51,16,53,50,34,55,72,44,38,48,82,45,80,47,75,44,77,44,84,63,79,94,79,61,87,47,69,45,78,48,51,35,36,35,40,54,45,61,56,91,41,73,71,52,52,52,56,47,51,52,50,42,53,53,38,45,76,68,77,25,70,61,45,78,44,83,56,54,60,101,83,52,97,66,43,22,36,33,34,37,18,68,45,64,67,26,32,43,54,52,45,63,64,22,49,90,56,35,73,82,49,30,69,62,46,52,53,48,47,53,54,50,68,67,56,66,69,77,79,68,50,69,66,58,52,53,48,51,54,52,45,42,74,73,67,48,51,58,63,55,48,14,61,74,70,73,48,53,48,67,59,48,51,53,51,31,62,74,67,70,51,80,73,81,62,54,76,81,50,43,61,60,46,47,67,68,71,70,112

pLDDT: mean 82.31, std 18.33, range [37.66, 98.62]

InterPro domains:
  IPR004860 Homing endonuclease, LAGLIDADG domain [PF00961] (9-75)
  IPR027434 Homing endonuclease [G3DSA:3.10.28.10] (1-129)
  IPR027434 Homing endonuclease [SSF55608] (2-139)

Radius of gyration: 19.71 Å; Cα contacts (8 Å, |Δi|>4): 223; chains: 1; bounding box: 48×38×52 Å